Protein 5X9J (pdb70)

GO terms:
  GO:0016853 isomerase activity (F, IDA)
  GO:0140874 paraherquonin biosynthetic process (P, IDA)

Radius of gyration: 19.39 Å; Cα contacts (8 Å, |Δi|>4): 617; chains: 2; bounding box: 51×42×49 Å

Secondary structure (DSSP, 8-state):
-HHHHHHHHHHHHHHHHHHT-HHHHHHTEEEEEEEEE--TTS----B-HHHHHHHHHHHHHHEEEEEEEE--GGG-EEETTTTEEEEEEEEEEEETTS-EEEEEEEEEEEPTTS-SEEEEEEEE-HHHHHHHHHHHHTTT--HHHHHHH--/--HHHHHHHHHHHHHHHHHHT-HHHHHHTEEEEEEEEE--TTS----B-HHHHHHHHHHHHHHEEEEEEEE--GGG-EEETTTTEEEEEEEEEEEETTS-EEEEEEEEEEEPTTSSSEEEEEEEE-HHHHHHHHHHHHHTT--HHHHHHH--

B-factor: mean 37.06, std 9.32, range [20.0, 72.23]

Solvent-accessible surface area: 13423 Å² total; per-residue (Å²): 98,42,52,106,105,0,40,58,7,0,83,107,16,6,71,26,36,40,76,26,68,19,117,29,7,36,73,7,17,22,171,85,0,63,13,62,27,1,1,20,31,9,30,63,132,49,17,67,24,97,34,3,54,67,27,50,68,48,44,108,124,13,8,139,84,56,107,21,107,30,42,65,126,62,6,12,0,3,0,66,74,36,40,19,0,0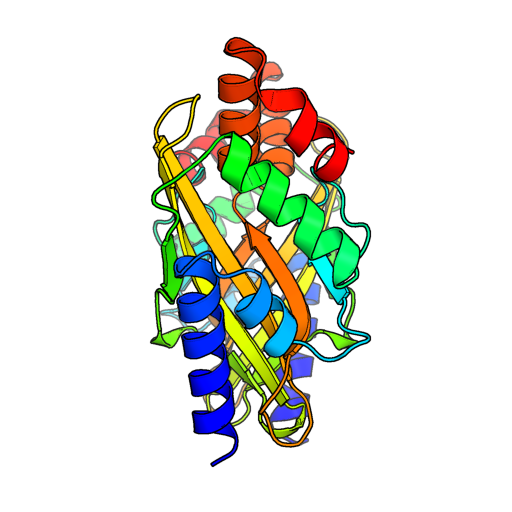,0,30,0,8,18,25,10,51,8,75,11,24,95,16,112,2,50,5,0,1,0,0,37,3,34,123,94,8,50,64,0,56,4,5,23,30,3,10,1,0,40,78,11,68,64,0,12,85,68,0,57,79,128,160,21,11,182,24,2,67,88,53,4,43,156,152,56,38,57,91,82,0,51,59,6,0,63,107,12,4,70,24,40,40,80,25,67,22,121,31,6,30,74,8,18,23,174,86,0,62,16,64,41,2,1,17,23,9,27,64,127,45,21,64,24,88,30,4,85,78,43,46,71,49,42,98,135,12,7,139,91,42,106,19,108,17,42,64,99,61,10,15,0,3,0,63,73,35,40,19,0,0,1,30,0,9,22,26,8,54,7,67,8,22,102,17,110,3,49,5,0,2,0,0,36,5,33,120,95,9,52,63,0,56,5,5,26,34,3,10,1,0,28,75,19,64,68,2,7,82,86,0,53,86,120,161,19,9,179,24,2,63,93,50,4,54,142

Structure (mmCIF, N/CA/C/O backbone):
data_5X9J
#
_entry.id   5X9J
#
_cell.length_a   157.064
_cell.length_b   157.064
_cell.length_c   49.716
_cell.angle_alpha   90.00
_cell.angle_beta   90.00
_cell.angle_gamma   120.00
#
_symmetry.space_group_name_H-M   'P 65'
#
loop_
_entity.id
_entity.type
_entity.pdbx_description
1 polymer PrhC
2 water water
#
loop_
_atom_site.group_PDB
_atom_site.id
_atom_site.type_symbol
_atom_site.label_atom_id
_atom_site.label_alt_id
_atom_site.label_comp_id
_atom_site.label_asym_id
_atom_site.label_entity_id
_atom_site.label_seq_id
_atom_site.pdbx_PDB_ins_code
_atom_site.Cartn_x
_atom_site.Cartn_y
_atom_site.Cartn_z
_atom_site.occupancy
_atom_site.B_iso_or_equiv
_atom_site.auth_seq_id
_atom_site.auth_comp_id
_atom_site.auth_asym_id
_atom_site.auth_atom_id
_atom_site.pdbx_PDB_model_num
ATOM 1 N N . SER A 1 25 ? 31.684 50.165 10.077 1.00 30.00 5 SER A N 1
ATOM 2 C CA . SER A 1 25 ? 32.899 49.352 10.043 1.00 30.00 5 SER A CA 1
ATOM 3 C C . SER A 1 25 ? 33.637 49.412 11.387 1.00 30.00 5 SER A C 1
ATOM 4 O O . SER A 1 25 ? 33.573 50.426 12.111 1.00 30.00 5 SER A O 1
ATOM 7 N N . THR A 1 26 ? 34.308 48.318 11.725 1.00 39.30 6 THR A N 1
ATOM 8 C CA . THR A 1 26 ? 35.104 48.260 12.938 1.00 43.34 6 THR A CA 1
ATOM 9 C C . THR A 1 26 ? 36.062 49.449 13.008 1.00 38.47 6 THR A C 1
ATOM 10 O O . THR A 1 26 ? 36.246 50.045 14.075 1.00 35.65 6 THR A O 1
ATOM 14 N N . ARG A 1 27 ? 36.646 49.828 11.869 1.00 35.08 7 ARG A N 1
ATOM 15 C CA . ARG A 1 27 ? 37.608 50.920 11.846 1.00 36.63 7 ARG A CA 1
ATOM 16 C C . ARG A 1 27 ? 36.995 52.216 12.361 1.00 40.34 7 ARG A C 1
ATOM 17 O O . ARG A 1 27 ? 37.563 52.870 13.243 1.00 31.79 7 ARG A O 1
ATOM 25 N N . GLU A 1 28 ? 35.833 52.613 11.820 1.00 36.40 8 GLU A N 1
ATOM 26 C CA . GLU A 1 28 ? 35.242 53.872 12.265 1.00 36.31 8 GLU A CA 1
ATOM 27 C C . GLU A 1 28 ? 34.770 53.784 13.713 1.00 30.35 8 GLU A C 1
ATOM 28 O O . GLU A 1 28 ? 34.800 54.786 14.431 1.00 33.17 8 GLU A O 1
ATOM 34 N N . LYS A 1 29 ? 34.342 52.605 14.160 1.00 26.71 9 LYS A N 1
ATOM 35 C CA . LYS A 1 29 ? 33.935 52.458 15.555 1.00 34.89 9 LYS A CA 1
ATOM 36 C C . LYS A 1 29 ? 35.115 52.610 16.509 1.00 33.46 9 LYS A C 1
ATOM 37 O O . LYS A 1 29 ? 34.948 53.124 17.622 1.00 30.47 9 LYS A O 1
ATOM 43 N N . LEU A 1 30 ? 36.305 52.156 16.100 1.00 30.97 10 LEU A N 1
ATOM 44 C CA . LEU A 1 30 ? 37.497 52.327 16.932 1.00 33.01 10 LEU A CA 1
ATOM 45 C C . LEU A 1 30 ? 37.900 53.794 17.004 1.00 28.26 10 LEU A C 1
ATOM 46 O O . LEU A 1 30 ? 38.171 54.326 18.086 1.00 29.31 10 LEU A O 1
ATOM 51 N N . ILE A 1 31 ? 37.931 54.471 15.857 1.00 27.68 11 ILE A N 1
ATOM 52 C CA . ILE A 1 31 ? 38.274 55.887 15.855 1.00 29.00 11 ILE A CA 1
ATOM 53 C C . ILE A 1 31 ? 37.228 56.679 16.630 1.00 28.12 11 ILE A C 1
ATOM 54 O O . ILE A 1 31 ? 37.558 57.625 17.355 1.00 27.54 11 ILE A O 1
ATOM 59 N N . ALA A 1 32 ? 35.951 56.293 16.503 1.00 28.51 12 ALA A N 1
ATOM 60 C CA . ALA A 1 32 ? 34.898 56.941 17.283 1.00 29.60 12 ALA A CA 1
ATOM 61 C C . ALA A 1 32 ? 35.126 56.757 18.777 1.00 28.57 12 ALA A C 1
ATOM 62 O O . ALA A 1 32 ? 34.957 57.700 19.561 1.00 28.50 12 ALA A O 1
ATOM 64 N N . LEU A 1 33 ? 35.498 55.544 19.194 1.00 27.58 13 LEU A N 1
ATOM 65 C CA . LEU A 1 33 ? 35.830 55.319 20.598 1.00 29.61 13 LEU A CA 1
ATOM 66 C C . LEU A 1 33 ? 36.970 56.228 21.050 1.00 27.03 13 LEU A C 1
ATOM 67 O O . LEU A 1 33 ? 36.939 56.774 22.159 1.00 29.76 13 LEU A O 1
ATOM 72 N N . ALA A 1 34 ? 37.978 56.421 20.199 1.00 27.02 14 ALA A N 1
ATOM 73 C CA . ALA A 1 34 ? 39.072 57.310 20.574 1.00 28.36 14 ALA A CA 1
ATOM 74 C C . ALA A 1 34 ? 38.574 58.738 20.765 1.00 27.40 14 ALA A C 1
ATOM 75 O O . ALA A 1 34 ? 38.960 59.417 21.722 1.00 25.73 14 ALA A O 1
ATOM 77 N N . HIS A 1 35 ? 37.698 59.206 19.874 1.00 27.37 15 HIS A N 1
ATOM 78 C CA . HIS A 1 35 ? 37.175 60.564 20.016 1.00 29.35 15 HIS A CA 1
ATOM 79 C C . HIS A 1 35 ? 36.325 60.704 21.270 1.00 25.09 15 HIS A C 1
ATOM 80 O O . HIS A 1 35 ? 36.442 61.696 21.997 1.00 28.02 15 HIS A O 1
ATOM 87 N N . LYS A 1 36 ? 35.479 59.711 21.544 1.00 27.95 16 LYS A N 1
ATOM 88 C CA . LYS A 1 36 ? 34.637 59.734 22.738 1.00 31.54 16 LYS A CA 1
ATOM 89 C C . LYS A 1 36 ? 35.479 59.679 24.010 1.00 30.60 16 LYS A C 1
ATOM 90 O O . LYS A 1 36 ? 35.187 60.371 24.991 1.00 31.78 16 LYS A O 1
ATOM 96 N N . PHE A 1 37 ? 36.521 58.847 24.012 1.00 30.19 17 PHE A N 1
ATOM 97 C CA . PHE A 1 37 ? 37.458 58.805 25.130 1.00 29.51 17 PHE A CA 1
ATOM 98 C C . PHE A 1 37 ? 37.977 60.198 25.462 1.00 28.60 17 PHE A C 1
ATOM 99 O O . PHE A 1 37 ? 37.909 60.645 26.614 1.00 30.55 17 PHE A O 1
ATOM 107 N N . CYS A 1 38 ? 38.467 60.921 24.453 1.00 26.31 18 CYS A N 1
ATOM 108 C CA . CYS A 1 38 ? 38.987 62.263 24.703 1.00 27.90 18 CYS A CA 1
ATOM 109 C C . CYS A 1 38 ? 37.883 63.234 25.126 1.00 32.88 18 CYS A C 1
ATOM 110 O O . CYS A 1 38 ? 38.094 64.071 26.015 1.00 29.37 18 CYS A O 1
ATOM 113 N N . SER A 1 39 ? 36.708 63.157 24.487 1.00 31.99 19 SER A N 1
ATOM 114 C CA . SER A 1 39 ? 35.605 64.047 24.861 1.00 35.31 19 SER A CA 1
ATOM 115 C C . SER A 1 39 ? 35.226 63.859 26.322 1.00 32.87 19 SER A C 1
ATOM 116 O O . SER A 1 39 ? 35.058 64.829 27.068 1.00 32.83 19 SER A O 1
ATOM 119 N N . ILE A 1 40 ? 35.089 62.607 26.743 1.00 30.96 20 ILE A N 1
ATOM 120 C CA . ILE A 1 40 ? 34.647 62.314 28.099 1.00 35.70 20 ILE A CA 1
ATOM 121 C C . ILE A 1 40 ? 35.706 62.723 29.115 1.00 37.54 20 ILE A C 1
ATOM 122 O O . ILE A 1 40 ? 35.381 63.280 30.172 1.00 35.87 20 ILE A O 1
ATOM 127 N N . ILE A 1 41 ? 36.985 62.461 28.815 1.00 33.71 21 ILE A N 1
ATOM 128 C CA . ILE A 1 41 ? 38.070 62.970 29.652 1.00 33.19 21 ILE A CA 1
ATOM 129 C C . ILE A 1 41 ? 37.969 64.483 29.791 1.00 33.89 21 ILE A C 1
ATOM 130 O O . ILE A 1 41 ? 38.045 65.027 30.897 1.00 37.98 21 ILE A O 1
ATOM 135 N N . SER A 1 42 ? 37.811 65.188 28.666 1.00 34.56 22 SER A N 1
ATOM 136 C CA . SER A 1 42 ? 37.755 66.647 28.707 1.00 38.10 22 SER A CA 1
ATOM 137 C C . SER A 1 42 ? 36.586 67.157 29.534 1.00 39.57 22 SER A C 1
ATOM 138 O O . SER A 1 42 ? 36.681 68.235 30.132 1.00 44.04 22 SER A O 1
ATOM 141 N N . SER A 1 43 ? 35.479 66.411 29.577 1.00 38.22 23 SER A N 1
ATOM 142 C CA . SER A 1 43 ? 34.297 66.885 30.294 1.00 43.66 23 SER A CA 1
ATOM 143 C C . SER A 1 43 ? 34.471 66.838 31.806 1.00 43.12 23 SER A C 1
ATOM 144 O O . SER A 1 43 ? 33.698 67.482 32.523 1.00 44.44 23 SER A O 1
ATOM 147 N N . GLY A 1 44 ? 35.458 66.092 32.306 1.00 42.43 24 GLY A N 1
ATOM 148 C CA . GLY A 1 44 ? 35.672 65.945 33.734 1.00 43.45 24 GLY A CA 1
ATOM 149 C C . GLY A 1 44 ? 34.621 65.131 34.457 1.00 44.87 24 GLY A C 1
ATOM 150 O O . GLY A 1 44 ? 34.699 64.996 35.683 1.00 46.97 24 GLY A O 1
ATOM 151 N N . ASP A 1 45 ? 33.650 64.576 33.740 1.00 42.02 25 ASP A N 1
ATOM 152 C CA . ASP A 1 45 ? 32.573 63.788 34.330 1.00 41.80 25 ASP A CA 1
ATOM 153 C C . ASP A 1 45 ? 33.102 62.400 34.683 1.00 45.03 25 ASP A C 1
ATOM 154 O O . ASP A 1 45 ? 33.206 61.523 33.823 1.00 43.17 25 ASP A O 1
ATOM 159 N N . MET A 1 46 ? 33.379 62.185 35.971 1.00 43.36 26 MET A N 1
ATOM 160 C CA . MET A 1 46 ? 33.967 60.926 36.414 1.00 46.06 26 MET A CA 1
ATOM 161 C C . MET A 1 46 ? 33.051 59.745 36.133 1.00 50.23 26 MET A C 1
ATOM 162 O O . MET A 1 46 ? 33.521 58.661 35.764 1.00 46.65 26 MET A O 1
ATOM 167 N N . GLU A 1 47 ? 31.741 59.926 36.327 1.00 44.57 27 GLU A N 1
ATOM 168 C CA . GLU A 1 47 ? 30.802 58.838 36.077 1.00 47.34 27 GLU A CA 1
ATOM 169 C C . GLU A 1 47 ? 30.846 58.402 34.620 1.00 45.45 27 GLU A C 1
ATOM 170 O O . GLU A 1 47 ? 30.834 57.201 34.323 1.00 42.20 27 GLU A O 1
ATOM 176 N N . ALA A 1 48 ? 30.892 59.367 33.698 1.00 41.08 28 ALA A N 1
ATOM 177 C CA . ALA A 1 48 ? 30.984 59.038 32.281 1.00 42.14 28 ALA A CA 1
ATOM 178 C C . ALA A 1 48 ? 32.324 58.388 31.951 1.00 42.35 28 ALA A C 1
ATOM 179 O O . ALA A 1 48 ? 32.387 57.494 31.101 1.00 41.18 28 ALA A O 1
ATOM 181 N N . VAL A 1 49 ? 33.404 58.823 32.610 1.00 39.57 29 VAL A N 1
ATOM 182 C CA . VAL A 1 49 ? 34.706 58.192 32.396 1.00 44.73 29 VAL A CA 1
ATOM 183 C C . VAL A 1 49 ? 34.635 56.711 32.745 1.00 43.37 29 VAL A C 1
ATOM 184 O O . VAL A 1 49 ? 35.035 55.846 31.957 1.00 41.54 29 VAL A O 1
ATOM 188 N N . LEU A 1 50 ? 34.106 56.398 33.930 1.00 42.22 30 LEU A N 1
ATOM 189 C CA . LEU A 1 50 ? 33.989 55.007 34.352 1.00 44.43 30 LEU A CA 1
ATOM 190 C C . LEU A 1 50 ? 32.999 54.225 33.498 1.00 43.48 30 LEU A C 1
ATOM 191 O O . LEU A 1 50 ? 33.201 53.027 33.269 1.00 45.54 30 LEU A O 1
ATOM 196 N N . ALA A 1 51 ? 31.928 54.871 33.024 1.00 42.30 31 ALA A N 1
ATOM 197 C CA . ALA A 1 51 ? 30.947 54.166 32.199 1.00 45.68 31 ALA A CA 1
ATOM 198 C C . ALA A 1 51 ? 31.559 53.666 30.898 1.00 41.89 31 ALA A C 1
ATOM 199 O O . ALA A 1 51 ? 31.055 52.706 30.303 1.00 43.16 31 ALA A O 1
ATOM 201 N N . LEU A 1 52 ? 32.630 54.312 30.429 1.00 41.90 32 LEU A N 1
ATOM 202 C CA . LEU A 1 52 ? 33.255 53.933 29.167 1.00 40.69 32 LEU A CA 1
ATOM 203 C C . LEU A 1 52 ? 34.146 52.701 29.298 1.00 38.25 32 LEU A C 1
ATOM 204 O O . LEU A 1 52 ? 34.503 52.089 28.282 1.00 38.46 32 LEU A O 1
ATOM 209 N N . ARG A 1 53 ? 34.489 52.317 30.521 1.00 37.45 33 ARG A N 1
ATOM 210 C CA . ARG A 1 53 ? 35.409 51.227 30.794 1.00 41.06 33 ARG A CA 1
ATOM 211 C C . ARG A 1 53 ? 34.676 49.963 31.223 1.00 41.93 33 ARG A C 1
ATOM 212 O O . ARG A 1 53 ? 33.647 50.019 31.901 1.00 40.28 33 ARG A O 1
ATOM 220 N N . THR A 1 54 ? 35.229 48.821 30.829 1.00 38.68 34 THR A N 1
ATOM 221 C CA . THR A 1 54 ? 34.840 47.556 31.429 1.00 42.00 34 THR A CA 1
ATOM 222 C C . THR A 1 54 ? 35.178 47.566 32.913 1.00 42.45 34 THR A C 1
ATOM 223 O O . THR A 1 54 ? 35.974 48.378 33.392 1.00 41.41 34 THR A O 1
ATOM 227 N N . GLU A 1 55 ? 34.568 46.637 33.648 1.00 42.96 35 GLU A N 1
ATOM 228 C CA . GLU A 1 55 ? 34.820 46.577 35.083 1.00 47.35 35 GLU A CA 1
ATOM 229 C C . GLU A 1 55 ? 36.269 46.229 35.379 1.00 39.60 35 GLU A C 1
ATOM 230 O O . GLU A 1 55 ? 36.822 46.682 36.386 1.00 42.65 35 GLU A O 1
ATOM 236 N N . SER A 1 56 ? 36.901 45.439 34.516 1.00 39.50 36 SER A N 1
ATOM 237 C CA . SER A 1 56 ? 38.272 44.987 34.727 1.00 43.71 36 SER A CA 1
ATOM 238 C C . SER A 1 56 ? 39.310 45.876 34.047 1.00 42.21 36 SER A C 1
ATOM 239 O O . SER A 1 56 ? 40.482 45.491 33.975 1.00 40.42 36 SER A O 1
ATOM 242 N N . CYS A 1 57 ? 38.918 47.050 33.562 1.00 39.91 37 CYS A N 1
ATOM 243 C CA . CYS A 1 57 ? 39.827 47.874 32.773 1.00 38.52 37 CYS A CA 1
ATOM 244 C C . CYS A 1 57 ? 41.014 48.355 33.606 1.00 37.25 37 CYS 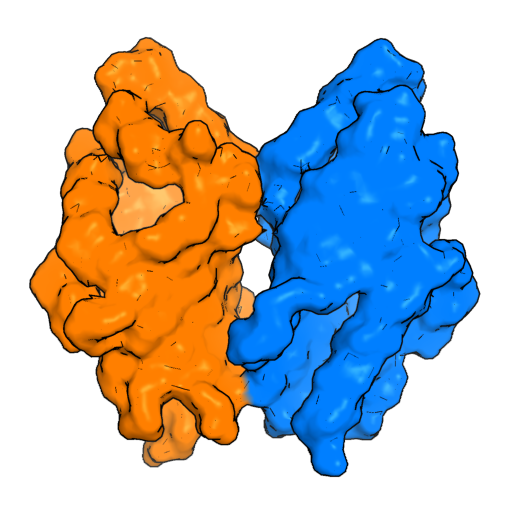A C 1
ATOM 245 O O . CYS A 1 57 ? 40.854 48.841 34.733 1.00 36.19 37 CYS A O 1
ATOM 248 N N . LEU A 1 58 ? 42.208 48.238 33.038 1.00 32.14 38 LEU A N 1
ATOM 249 C CA . LEU A 1 58 ? 43.429 48.708 33.672 1.00 32.27 38 LEU A CA 1
ATOM 250 C C . LEU A 1 58 ? 44.046 49.824 32.842 1.00 32.99 38 LEU A C 1
ATOM 251 O O . LEU A 1 58 ? 44.001 49.795 31.607 1.00 31.64 38 LEU A O 1
ATOM 256 N N . THR A 1 59 ? 44.629 50.795 33.533 1.00 28.96 39 THR A N 1
ATOM 257 C CA . THR A 1 59 ? 45.344 51.906 32.922 1.00 32.49 39 THR A CA 1
ATOM 258 C C . THR A 1 59 ? 46.830 51.743 33.202 1.00 30.33 39 THR A C 1
ATOM 259 O O . THR A 1 59 ? 47.232 51.654 34.364 1.00 31.52 39 THR A O 1
ATOM 263 N N . TYR A 1 60 ? 47.637 51.720 32.144 1.00 29.59 40 TYR A N 1
ATOM 264 C CA . TYR A 1 60 ? 49.086 51.595 32.252 1.00 30.77 40 TYR A CA 1
ATOM 265 C C . TYR A 1 60 ? 49.727 52.903 31.824 1.00 31.26 40 TYR A C 1
ATOM 266 O O . TYR A 1 60 ? 49.652 53.273 30.648 1.00 32.78 40 TYR A O 1
ATOM 275 N N . GLN A 1 61 ? 50.373 53.588 32.758 1.00 28.19 41 GLN A N 1
ATOM 276 C CA . GLN A 1 61 ? 51.252 54.686 32.388 1.00 33.28 41 GLN A CA 1
ATOM 277 C C . GLN A 1 61 ? 52.611 54.102 32.013 1.00 32.28 41 GLN A C 1
ATOM 278 O O . GLN A 1 61 ? 53.120 53.203 32.687 1.00 33.21 41 GLN A O 1
ATOM 284 N N . CYS A 1 62 ? 53.186 54.578 30.913 1.00 29.92 42 CYS A N 1
ATOM 285 C CA . CYS A 1 62 ? 54.311 53.865 30.322 1.00 32.82 42 CYS A CA 1
ATOM 286 C C . CYS A 1 62 ? 55.621 54.640 30.368 1.00 32.43 42 CYS A C 1
ATOM 287 O O . CYS A 1 62 ? 56.583 54.253 29.694 1.00 33.34 42 CYS A O 1
ATOM 290 N N . CYS A 1 63 ? 55.699 55.705 31.158 1.00 28.53 43 CYS A N 1
ATOM 291 C CA . CYS A 1 63 ? 56.961 56.409 31.336 1.00 28.30 43 CYS A CA 1
ATOM 292 C C . CYS A 1 63 ? 57.622 55.907 32.610 1.00 32.32 43 CYS A C 1
ATOM 293 O O . CYS A 1 63 ? 57.111 56.183 33.712 1.00 27.76 43 CYS A O 1
ATOM 296 N N . PRO A 1 64 ? 58.748 55.181 32.522 1.00 31.20 44 PRO A N 1
ATOM 297 C CA . PRO A 1 64 ? 59.335 54.579 33.735 1.00 30.39 44 PRO A CA 1
ATOM 298 C C . PRO A 1 64 ? 59.836 55.593 34.747 1.00 28.93 44 PRO A C 1
ATOM 299 O O . PRO A 1 64 ? 60.063 55.213 35.898 1.00 30.97 44 PRO A O 1
ATOM 303 N N . SER A 1 65 ? 60.013 56.864 34.372 1.00 26.94 45 SER A N 1
ATOM 304 C CA . SER A 1 65 ? 60.325 57.898 35.359 1.00 31.38 45 SER A CA 1
ATOM 305 C C . SER A 1 65 ? 59.198 58.120 36.360 1.00 33.70 45 SER A C 1
ATOM 306 O O . SER A 1 65 ? 59.410 58.795 37.372 1.00 31.91 45 SER A O 1
ATOM 309 N N . PHE A 1 66 ? 58.010 57.601 36.087 1.00 30.74 46 PHE A N 1
ATOM 310 C CA . PHE A 1 66 ? 56.866 57.723 36.973 1.00 33.06 46 PHE A CA 1
ATOM 311 C C . PHE A 1 66 ? 56.344 56.324 37.246 1.00 33.22 46 PHE A C 1
ATOM 312 O O . PHE A 1 66 ? 56.809 55.345 36.658 1.00 32.54 46 PHE A O 1
ATOM 320 N N . SER A 1 67 ? 55.396 56.224 38.170 1.00 33.68 47 SER A N 1
ATOM 321 C CA . SER A 1 67 ? 54.847 54.918 38.496 1.00 37.18 47 SER A CA 1
ATOM 322 C C . SER A 1 67 ? 54.239 54.289 37.252 1.00 40.18 47 SER A C 1
ATOM 323 O O . SER A 1 67 ? 53.539 54.957 36.485 1.00 35.39 47 SER A O 1
ATOM 326 N N . THR A 1 68 ? 54.538 53.007 37.040 1.00 35.06 48 THR A N 1
ATOM 327 C CA . THR A 1 68 ? 54.009 52.240 35.921 1.00 35.51 48 THR A CA 1
ATOM 328 C C . THR A 1 68 ? 53.085 51.127 36.391 1.00 36.41 48 THR A C 1
ATOM 329 O O . THR A 1 68 ? 52.666 50.289 35.586 1.00 36.41 48 THR A O 1
ATOM 333 N N . ARG A 1 69 ? 52.763 51.108 37.671 1.00 35.50 49 ARG A N 1
ATOM 334 C CA . ARG A 1 69 ? 51.824 50.137 38.200 1.00 40.08 49 ARG A CA 1
ATOM 335 C C . ARG A 1 69 ? 50.451 50.342 37.560 1.00 37.61 49 ARG A C 1
ATOM 336 O O . ARG A 1 69 ? 49.956 51.475 37.521 1.00 36.80 49 ARG A O 1
ATOM 344 N N . PRO A 1 70 ? 49.816 49.286 37.055 1.00 37.51 50 PRO A N 1
ATOM 345 C CA . PRO A 1 70 ? 48.479 49.431 36.463 1.00 35.42 50 PRO A CA 1
ATOM 346 C C . PRO A 1 70 ? 47.462 49.913 37.490 1.00 38.92 50 PRO A C 1
ATOM 347 O O . PRO A 1 70 ? 47.489 49.509 38.653 1.00 38.70 50 PRO A O 1
ATOM 351 N N . LEU A 1 71 ? 46.550 50.776 37.049 1.00 35.64 51 LEU A N 1
ATOM 352 C CA . LEU A 1 71 ? 45.485 51.292 37.899 1.00 36.53 51 LEU A CA 1
ATOM 353 C C . LEU A 1 71 ? 44.144 50.729 37.447 1.00 35.09 51 LEU A C 1
ATOM 354 O O . LEU A 1 71 ? 43.852 50.686 36.247 1.00 32.48 51 LEU A O 1
ATOM 359 N N . ASN A 1 72 ? 43.327 50.296 38.404 1.00 35.19 52 ASN A N 1
ATOM 360 C CA . ASN A 1 72 ? 41.992 49.835 38.063 1.00 36.60 52 ASN A CA 1
ATOM 361 C C . ASN A 1 72 ? 41.041 51.034 38.045 1.00 35.46 52 ASN A C 1
ATOM 362 O O . ASN A 1 72 ? 41.452 52.182 38.237 1.00 34.59 52 ASN A O 1
ATOM 367 N N . ASN A 1 73 ? 39.750 50.764 37.833 1.00 37.38 53 ASN A N 1
ATOM 368 C CA . ASN A 1 73 ? 38.772 51.835 37.670 1.00 39.12 53 ASN A CA 1
ATOM 369 C C . ASN A 1 73 ? 38.683 52.719 38.908 1.00 41.32 53 ASN A C 1
ATOM 370 O O . ASN A 1 73 ? 38.639 53.949 38.794 1.00 41.18 53 ASN A O 1
ATOM 375 N N . GLN A 1 74 ? 38.661 52.117 40.099 1.00 41.18 54 GLN A N 1
ATOM 376 C CA . GLN A 1 74 ? 38.545 52.912 41.319 1.00 43.22 54 GLN A CA 1
ATOM 377 C C . GLN A 1 74 ? 39.809 53.729 41.569 1.00 43.69 54 GLN A C 1
ATOM 378 O O . GLN A 1 74 ? 39.735 54.889 41.994 1.00 41.65 54 GLN A O 1
ATOM 384 N N . GLU A 1 75 ? 40.980 53.152 41.305 1.00 37.39 55 GLU A N 1
ATOM 385 C CA . GLU A 1 75 ? 42.204 53.927 41.464 1.00 39.24 55 GLU A CA 1
ATOM 386 C C . GLU A 1 75 ? 42.266 55.067 40.455 1.00 38.94 55 GLU A C 1
ATOM 387 O O . GLU A 1 75 ? 42.664 56.185 40.799 1.00 36.62 55 GLU A O 1
ATOM 393 N N . THR A 1 76 ? 41.875 54.801 39.207 1.00 38.75 56 THR A N 1
ATOM 394 C CA . THR A 1 76 ? 41.851 55.856 38.199 1.00 41.93 56 THR A CA 1
ATOM 395 C C . THR A 1 76 ? 40.927 56.995 38.621 1.00 42.97 56 THR A C 1
ATOM 396 O O . THR A 1 76 ? 41.258 58.174 38.438 1.00 38.15 56 THR A O 1
ATOM 400 N N . ARG A 1 77 ? 39.779 56.663 39.217 1.00 39.13 57 ARG A N 1
ATOM 401 C CA . ARG A 1 77 ? 38.875 57.696 39.713 1.00 43.73 57 ARG A CA 1
ATOM 402 C C . ARG A 1 77 ? 39.566 58.578 40.745 1.00 40.19 57 ARG A C 1
ATOM 403 O O . ARG A 1 77 ? 39.558 59.810 40.628 1.00 39.39 57 ARG A O 1
ATOM 411 N N . GLU A 1 78 ? 40.194 57.962 41.752 1.00 39.89 58 GLU A N 1
ATOM 412 C CA . GLU A 1 78 ? 4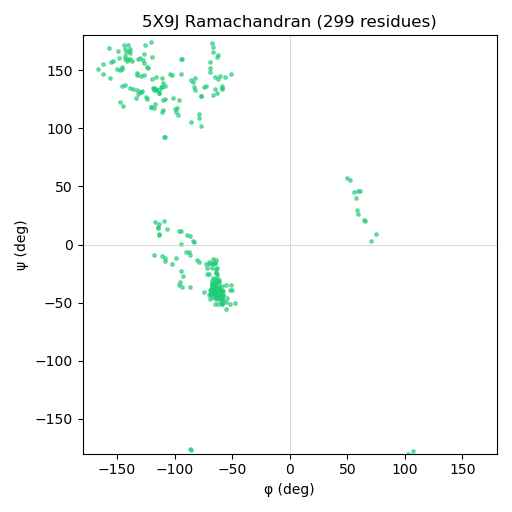0.883 58.740 42.777 1.00 40.58 58 GLU A CA 1
ATOM 413 C C . GLU A 1 78 ? 41.984 59.597 42.170 1.00 37.90 58 GLU A C 1
ATOM 414 O O . GLU A 1 78 ? 42.154 60.764 42.545 1.00 38.55 58 GLU A O 1
ATOM 420 N N . TYR A 1 79 ? 42.738 59.034 41.227 1.00 39.46 59 TYR A N 1
ATOM 421 C CA . TYR A 1 79 ? 43.782 59.793 40.548 1.00 39.04 59 TYR A CA 1
ATOM 422 C C . TYR A 1 79 ? 43.209 61.034 39.870 1.00 36.38 59 TYR A C 1
ATOM 423 O O . TYR A 1 79 ? 43.743 62.139 40.019 1.00 34.32 59 TYR A O 1
ATOM 432 N N . PHE A 1 80 ? 42.116 60.875 39.120 1.00 37.36 60 PHE A N 1
ATOM 433 C CA . PHE A 1 80 ? 41.529 62.033 38.453 1.00 37.34 60 PHE A CA 1
ATOM 434 C C . PHE A 1 80 ? 40.984 63.042 39.458 1.00 35.50 60 PHE A C 1
ATOM 435 O O . PHE A 1 80 ? 41.073 64.251 39.225 1.00 36.75 60 PHE A O 1
ATOM 443 N N . GLU A 1 81 ? 40.449 62.580 40.591 1.00 36.03 61 GLU A N 1
ATOM 444 C CA . GLU A 1 81 ? 40.017 63.525 41.619 1.00 37.93 61 GLU A CA 1
ATOM 445 C C . GLU A 1 81 ? 41.192 64.346 42.137 1.00 36.47 61 GLU A C 1
ATOM 446 O O . GLU A 1 81 ? 41.058 65.553 42.375 1.00 35.36 61 GLU A O 1
ATOM 452 N N . GLU A 1 82 ? 42.366 63.721 42.300 1.00 36.75 62 GLU A N 1
ATOM 453 C CA . GLU A 1 82 ? 43.531 64.492 42.732 1.00 34.90 62 GLU A CA 1
ATOM 454 C C . GLU A 1 82 ? 43.894 65.562 41.713 1.00 32.72 62 GLU A C 1
ATOM 455 O O . GLU A 1 82 ? 44.323 66.658 42.084 1.00 32.77 62 GLU A O 1
ATOM 461 N N . TRP A 1 83 ? 43.755 65.253 40.422 1.00 33.05 63 TRP A N 1
ATOM 462 C CA . TRP A 1 83 ? 43.991 66.263 39.397 1.00 34.77 63 TRP A CA 1
ATOM 463 C C . TRP A 1 83 ? 43.032 67.436 39.553 1.00 34.70 63 TRP A C 1
ATOM 464 O O . TRP A 1 83 ? 43.431 68.599 39.424 1.00 34.74 63 TRP A O 1
ATOM 475 N N . LYS A 1 84 ? 41.754 67.144 39.812 1.00 32.40 64 LYS A N 1
ATOM 476 C CA . LYS A 1 84 ? 40.751 68.200 39.939 1.00 34.41 64 LYS A CA 1
ATOM 477 C C . LYS A 1 84 ? 41.033 69.121 41.113 1.00 32.90 64 LYS A C 1
ATOM 478 O O . LYS A 1 84 ? 40.655 70.298 41.078 1.00 34.19 64 LYS A O 1
ATOM 484 N N . HIS A 1 85 ? 41.701 68.618 42.156 1.00 33.13 65 HIS A N 1
ATOM 485 C CA . HIS A 1 85 ? 41.994 69.451 43.318 1.00 32.44 65 HIS A CA 1
ATOM 486 C C . HIS A 1 85 ? 43.065 70.490 43.044 1.00 32.99 65 HIS A C 1
ATOM 487 O O . HIS A 1 85 ? 43.173 71.460 43.801 1.00 32.92 65 HIS A O 1
ATOM 494 N N . ILE A 1 86 ? 43.892 70.308 42.017 1.00 31.00 66 ILE A N 1
ATOM 495 C CA . ILE A 1 86 ? 44.928 71.285 41.713 1.00 29.53 66 ILE A CA 1
ATOM 496 C C . ILE A 1 86 ? 44.753 71.924 40.351 1.00 26.00 66 ILE A C 1
ATOM 497 O O . ILE A 1 86 ? 45.445 72.908 40.055 1.00 28.87 66 ILE A O 1
ATOM 502 N N . GLY A 1 87 ? 43.838 71.421 39.522 1.00 30.26 67 GLY A N 1
ATOM 503 C CA . GLY A 1 87 ? 43.700 71.918 38.172 1.00 27.41 67 GLY A CA 1
ATOM 504 C C . GLY A 1 87 ? 42.247 72.058 37.762 1.00 30.62 67 GLY A C 1
ATOM 505 O O . GLY A 1 87 ? 41.328 71.531 38.400 1.00 30.07 67 GLY A O 1
ATOM 506 N N . TRP A 1 88 ? 42.060 72.793 36.676 1.00 29.58 68 TRP A N 1
ATOM 507 C CA . TRP A 1 88 ? 40.735 73.075 36.152 1.00 34.87 68 TRP A CA 1
ATOM 508 C C . TRP A 1 88 ? 40.906 73.397 34.676 1.00 36.55 68 TRP A C 1
ATOM 509 O O . TRP A 1 88 ? 42.030 73.575 34.190 1.00 30.99 68 TRP A O 1
ATOM 520 N N . ASN A 1 89 ? 39.777 73.469 33.964 1.00 34.87 69 ASN A N 1
ATOM 521 C CA . ASN A 1 89 ? 39.796 73.756 32.531 1.00 36.05 69 ASN A CA 1
ATOM 522 C C . ASN A 1 89 ? 40.648 72.718 31.791 1.00 36.10 69 ASN A C 1
ATOM 523 O O . ASN A 1 89 ? 41.416 73.040 30.882 1.00 35.67 69 ASN A O 1
ATOM 528 N N . SER A 1 90 ? 40.531 71.463 32.213 1.00 31.19 70 SER A N 1
ATOM 529 C CA . SER A 1 90 ? 41.308 70.375 31.635 1.00 35.65 70 SER A CA 1
ATOM 530 C C . SER A 1 90 ? 40.726 69.973 30.291 1.00 36.78 70 SER A C 1
ATOM 531 O O . SER A 1 90 ? 39.525 69.700 30.183 1.00 36.38 70 SER A O 1
ATOM 534 N N . LYS A 1 91 ? 41.579 69.929 29.272 1.00 31.44 71 LYS A N 1
ATOM 535 C CA . LYS A 1 91 ? 41.193 69.512 27.932 1.00 30.68 71 LYS A CA 1
ATOM 536 C C . LYS A 1 91 ? 42.122 68.396 27.470 1.00 30.78 71 LYS A C 1
ATOM 537 O O . LYS A 1 91 ? 43.309 68.381 27.799 1.00 27.22 71 LYS A O 1
ATOM 543 N N . PHE A 1 92 ? 41.575 67.474 26.692 1.00 27.61 72 PHE A N 1
ATOM 544 C CA . PHE A 1 92 ? 42.314 66.322 26.184 1.00 30.28 72 PHE A CA 1
ATOM 545 C C . PHE A 1 92 ? 41.774 66.050 24.791 1.00 29.75 72 PHE A C 1
ATOM 546 O O . PHE A 1 92 ? 40.580 65.794 24.646 1.00 31.49 72 PHE A O 1
ATOM 554 N N . TRP A 1 93 ? 42.620 66.125 23.764 1.00 26.80 73 TRP A N 1
ATOM 555 C CA . TRP A 1 93 ? 42.086 66.091 22.408 1.00 30.81 73 TRP A CA 1
ATOM 556 C C . TRP A 1 93 ? 43.046 65.374 21.467 1.00 29.24 73 TRP A C 1
ATOM 557 O O . TRP A 1 93 ? 44.265 65.393 21.657 1.00 27.52 73 TRP A O 1
ATOM 568 N N . ILE A 1 94 ? 42.479 64.760 20.431 1.00 25.58 74 ILE A N 1
ATOM 569 C CA . ILE A 1 94 ? 43.278 64.062 19.435 1.00 27.81 74 ILE A CA 1
ATOM 570 C C . ILE A 1 94 ? 44.016 65.066 18.561 1.00 30.62 74 ILE A C 1
ATOM 571 O O . ILE A 1 94 ? 43.461 66.099 18.161 1.00 29.70 74 ILE A O 1
ATOM 576 N N . ILE A 1 95 ? 45.295 64.791 18.291 1.00 25.20 75 ILE A N 1
ATOM 577 C CA . ILE A 1 95 ? 46.086 65.593 17.365 1.00 27.61 75 ILE A CA 1
ATOM 578 C C . ILE A 1 95 ? 46.690 64.672 16.315 1.00 28.42 75 ILE A C 1
ATOM 579 O O . ILE A 1 95 ? 46.738 63.450 16.484 1.00 26.32 75 ILE A O 1
ATOM 584 N N . ASP A 1 96 ? 47.154 65.280 15.221 1.00 26.22 76 ASP A N 1
ATOM 585 C CA . ASP A 1 96 ? 47.886 64.578 14.165 1.00 30.12 76 ASP A CA 1
ATOM 586 C C . ASP A 1 96 ? 47.132 63.322 13.740 1.00 32.63 76 ASP A C 1
ATOM 587 O O . ASP A 1 96 ? 47.627 62.188 13.786 1.00 27.58 76 ASP A O 1
ATOM 592 N N . GLU A 1 97 ? 45.895 63.570 13.324 1.00 29.96 77 GLU A N 1
ATOM 593 C CA . GLU A 1 97 ? 44.918 62.524 13.074 1.00 30.56 77 GLU A CA 1
ATOM 594 C C . GLU A 1 97 ? 45.420 61.481 12.086 1.00 29.07 77 GLU A C 1
ATOM 595 O O . GLU A 1 97 ? 45.093 60.301 12.216 1.00 32.03 77 GLU A O 1
ATOM 601 N N . GLY A 1 98 ? 46.213 61.888 11.097 1.00 31.10 78 GLY A N 1
ATOM 602 C CA . GLY A 1 98 ? 46.689 60.946 10.100 1.00 29.70 78 GLY A CA 1
ATOM 603 C C . GLY A 1 98 ? 47.666 59.908 10.634 1.00 35.88 78 GLY A C 1
ATOM 604 O O . GLY A 1 98 ? 47.893 58.891 9.973 1.00 35.51 78 GLY A O 1
ATOM 605 N N . THR A 1 99 ? 48.233 60.128 11.820 1.00 32.66 79 THR A N 1
ATOM 606 C CA . THR A 1 99 ? 49.216 59.205 12.383 1.00 33.16 79 THR A CA 1
ATOM 607 C C . THR A 1 99 ? 48.588 58.058 13.182 1.00 33.59 79 THR A C 1
ATOM 608 O O . THR A 1 99 ? 49.290 57.092 13.499 1.00 36.80 79 THR A O 1
ATOM 612 N N . MET A 1 100 ? 47.279 58.103 13.449 1.00 31.35 80 MET A N 1
ATOM 613 C CA . MET A 1 100 ? 46.593 57.031 14.168 1.00 29.51 80 MET A CA 1
ATOM 614 C C . MET A 1 100 ? 46.874 55.665 13.569 1.00 29.01 80 MET A C 1
ATOM 615 O O . MET A 1 100 ? 46.968 55.508 12.350 1.00 31.78 80 MET A O 1
ATOM 620 N N . VAL A 1 101 ? 46.908 54.657 14.437 1.00 26.75 81 VAL A N 1
ATOM 621 C CA . VAL A 1 101 ? 47.088 53.264 14.036 1.00 26.99 81 VAL A CA 1
ATOM 622 C C . VAL A 1 101 ? 45.867 52.497 14.506 1.00 27.13 81 VAL A C 1
ATOM 623 O O . VAL A 1 101 ? 45.605 52.421 15.712 1.00 27.21 81 VAL A O 1
ATOM 627 N N . VAL A 1 102 ? 45.123 51.920 13.569 1.00 25.98 82 VAL A N 1
ATOM 628 C CA . VAL A 1 102 ? 43.851 51.281 13.882 1.00 28.16 82 VAL A CA 1
ATOM 629 C C . VAL A 1 102 ? 43.947 49.799 13.540 1.00 30.00 82 VAL A C 1
ATOM 630 O O . VAL A 1 102 ? 44.124 49.434 12.373 1.00 34.64 82 VAL A O 1
ATOM 634 N N . ASP A 1 103 ? 43.810 48.950 14.552 1.00 30.25 83 ASP A N 1
ATOM 635 C CA . ASP A 1 103 ? 43.974 47.504 14.417 1.00 31.77 83 ASP A CA 1
ATOM 636 C C . ASP A 1 103 ? 42.593 46.859 14.537 1.00 31.86 83 ASP A C 1
ATOM 637 O O . ASP A 1 103 ? 42.132 46.535 15.635 1.00 29.34 83 ASP A O 1
ATOM 642 N N . GLU A 1 104 ? 41.945 46.657 13.387 1.00 34.64 84 GLU A N 1
ATOM 643 C CA . GLU A 1 104 ? 40.571 46.158 13.370 1.00 36.09 84 GLU A CA 1
ATOM 644 C C . GLU A 1 104 ? 40.477 44.746 13.937 1.00 36.18 84 GLU A C 1
ATOM 645 O O . GLU A 1 104 ? 39.572 44.447 14.725 1.00 38.10 84 GLU A O 1
ATOM 651 N N . ALA A 1 105 ? 41.414 43.869 13.570 1.00 36.38 85 ALA A N 1
ATOM 652 C CA . ALA A 1 105 ? 41.352 42.480 14.028 1.00 35.47 85 ALA A CA 1
ATOM 653 C C . ALA A 1 105 ? 41.495 42.373 15.541 1.00 39.17 85 ALA A C 1
ATOM 654 O O . ALA A 1 105 ? 40.746 41.635 16.192 1.00 39.82 85 ALA A O 1
ATOM 656 N N . ALA A 1 106 ? 42.449 43.101 16.126 1.00 34.93 86 ALA A N 1
ATOM 657 C CA . ALA A 1 106 ? 42.688 43.024 17.561 1.00 35.04 86 ALA A CA 1
ATOM 658 C C . ALA A 1 106 ? 41.830 43.992 18.367 1.00 32.32 86 ALA A C 1
ATOM 659 O O . ALA A 1 106 ? 41.855 43.929 19.602 1.00 34.57 86 ALA A O 1
ATOM 661 N N . LYS A 1 107 ? 41.072 44.872 17.704 1.00 34.14 87 LYS A N 1
ATOM 662 C CA . LYS A 1 107 ? 40.230 45.882 18.367 1.00 31.97 87 LYS A CA 1
ATOM 663 C C . LYS A 1 107 ? 41.062 46.843 19.220 1.00 29.72 87 LYS A C 1
ATOM 664 O O . LYS A 1 107 ? 40.726 47.144 20.368 1.00 29.46 87 LYS A O 1
ATOM 670 N N . LYS A 1 108 ? 42.163 47.325 18.649 1.00 28.54 88 LYS A N 1
ATOM 671 C CA . LYS A 1 108 ? 43.039 48.284 19.306 1.00 28.79 88 LYS A CA 1
ATOM 672 C C . LYS A 1 108 ? 43.208 49.519 18.434 1.00 26.09 88 LYS A C 1
ATOM 673 O O . LYS A 1 108 ? 43.160 49.442 17.206 1.00 26.57 88 LYS A O 1
ATOM 679 N N . ILE A 1 109 ? 43.476 50.651 19.073 1.00 23.77 89 ILE A N 1
ATOM 680 C CA . ILE A 1 109 ? 43.806 51.866 18.347 1.00 26.49 89 ILE A CA 1
ATOM 681 C C . ILE A 1 109 ? 44.863 52.634 19.123 1.00 23.69 89 ILE A C 1
ATOM 682 O O . ILE A 1 109 ? 44.780 52.757 20.347 1.00 26.12 89 ILE A O 1
ATOM 687 N N . ALA A 1 110 ? 45.859 53.154 18.411 1.00 22.71 90 ALA A N 1
ATOM 688 C CA . ALA A 1 110 ? 46.871 54.027 18.986 1.00 23.25 90 ALA A CA 1
ATOM 689 C C . ALA A 1 110 ? 46.737 55.391 18.332 1.00 24.31 90 ALA A C 1
ATOM 690 O O . ALA A 1 110 ? 46.617 55.475 17.108 1.00 25.59 90 ALA A O 1
ATOM 692 N N . PHE A 1 111 ? 46.747 56.452 19.136 1.00 23.88 91 PHE A N 1
ATOM 693 C CA . PHE A 1 111 ? 46.571 57.788 18.582 1.00 25.11 91 PHE A CA 1
ATOM 694 C C . PHE A 1 111 ? 47.356 58.792 19.404 1.00 24.16 91 PHE A C 1
ATOM 695 O O . PHE A 1 111 ? 47.554 58.616 20.608 1.00 24.08 91 PHE A O 1
ATOM 703 N N . ARG A 1 112 ? 47.789 59.852 18.732 1.00 25.67 92 ARG A N 1
ATOM 704 C CA . ARG A 1 112 ? 48.395 60.990 19.400 1.00 25.79 92 ARG A CA 1
ATOM 705 C C . ARG A 1 112 ? 47.327 61.926 19.937 1.00 29.79 92 ARG A C 1
ATOM 706 O O . ARG A 1 112 ? 46.274 62.135 19.314 1.00 26.36 92 ARG A O 1
ATOM 714 N N . ALA A 1 113 ? 47.612 62.491 21.102 1.00 28.58 93 ALA A N 1
ATOM 715 C CA . ALA A 1 113 ? 46.698 63.385 21.782 1.00 26.99 93 ALA A CA 1
ATOM 716 C C . ALA A 1 113 ? 47.518 64.479 22.440 1.00 31.13 93 ALA A C 1
ATOM 717 O O . ALA A 1 113 ? 48.748 64.380 22.568 1.00 28.92 93 ALA A O 1
ATOM 719 N N . ALA A 1 114 ? 46.832 65.560 22.791 1.00 27.46 94 ALA A N 1
ATOM 720 C CA . ALA A 1 114 ? 47.419 66.650 23.542 1.00 25.36 94 ALA A CA 1
ATOM 721 C C . ALA A 1 114 ? 46.478 66.977 24.685 1.00 28.75 94 ALA A C 1
ATOM 722 O O . ALA A 1 114 ? 45.299 66.611 24.668 1.00 28.98 94 ALA A O 1
ATOM 724 N N . CYS A 1 115 ? 47.011 67.637 25.702 1.00 26.27 95 CYS A N 1
ATOM 725 C CA . CYS A 1 115 ? 46.163 68.020 26.811 1.00 26.35 95 CYS A CA 1
ATOM 726 C C . CYS A 1 115 ? 46.684 69.317 27.399 1.00 30.59 95 CYS A C 1
ATOM 727 O O . CYS A 1 115 ? 47.835 69.713 27.185 1.00 27.90 95 CYS A O 1
ATOM 730 N N . SER A 1 116 ? 45.800 69.987 28.127 1.00 26.80 96 SER A N 1
ATOM 731 C CA . SER A 1 116 ? 46.133 71.244 28.759 1.00 26.34 96 SER A CA 1
ATOM 732 C C . SER A 1 116 ? 45.239 71.409 29.973 1.00 30.14 96 SER A C 1
ATOM 733 O O . SER A 1 116 ? 44.168 70.808 30.067 1.00 30.38 96 SER A O 1
ATOM 736 N N . ALA A 1 117 ? 45.700 72.232 30.904 1.00 28.96 97 ALA A N 1
ATOM 737 C CA . ALA A 1 117 ? 44.922 72.544 32.087 1.00 26.63 97 ALA A CA 1
ATOM 738 C C . ALA A 1 117 ? 45.509 73.801 32.690 1.00 32.03 97 ALA A C 1
ATOM 739 O O . ALA A 1 117 ? 46.672 74.137 32.455 1.00 29.51 97 ALA A O 1
ATOM 741 N N . ASP A 1 118 ? 44.681 74.514 33.439 1.00 30.34 98 ASP A N 1
ATOM 742 C CA . ASP A 1 118 ? 45.202 75.514 34.349 1.00 28.03 98 ASP A CA 1
ATOM 743 C C . ASP A 1 118 ? 45.355 74.861 35.709 1.00 27.80 98 ASP A C 1
ATOM 744 O O . ASP A 1 118 ? 44.615 73.938 36.044 1.00 30.35 98 ASP A O 1
ATOM 749 N N . THR A 1 119 ? 46.369 75.277 36.465 1.00 28.75 99 THR A N 1
ATOM 750 C CA . THR A 1 119 ? 46.583 74.656 37.762 1.00 29.35 99 THR A CA 1
ATOM 751 C C . THR A 1 119 ? 47.044 75.686 38.769 1.00 27.02 99 THR A C 1
ATOM 752 O O . THR A 1 119 ? 47.429 76.803 38.430 1.00 29.14 99 THR A O 1
ATOM 756 N N . ILE A 1 120 ? 47.028 75.249 40.026 1.00 28.09 100 ILE A N 1
ATOM 757 C CA . ILE A 1 120 ? 47.623 76.004 41.125 1.00 32.57 100 ILE A CA 1
ATOM 758 C C . ILE A 1 120 ? 49.052 76.406 40.795 1.00 34.41 100 ILE A C 1
ATOM 759 O O . ILE A 1 120 ? 49.519 77.478 41.196 1.00 34.67 100 ILE A O 1
ATOM 764 N N . GLY A 1 121 ? 49.773 75.552 40.070 1.00 32.00 101 GLY A N 1
ATOM 765 C CA . GLY A 1 121 ? 51.142 75.831 39.694 1.00 32.86 101 GLY A CA 1
ATOM 766 C C . GLY A 1 121 ? 51.331 76.572 38.388 1.00 36.42 101 GLY A C 1
ATOM 767 O O . GLY A 1 121 ? 52.471 76.708 37.930 1.00 35.50 101 GLY A O 1
ATOM 768 N N . GLY A 1 122 ? 50.263 77.054 37.764 1.00 31.23 102 GLY A N 1
ATOM 769 C CA . GLY A 1 122 ? 50.385 77.669 36.467 1.00 32.08 102 GLY A CA 1
ATOM 770 C C . GLY A 1 122 ? 49.916 76.734 35.369 1.00 31.57 102 GLY A C 1
ATOM 771 O O . GLY A 1 122 ? 49.477 75.609 35.620 1.00 31.36 102 GLY A O 1
ATOM 772 N N . PRO A 1 123 ? 49.981 77.189 34.127 1.00 29.13 103 PRO A N 1
ATOM 773 C CA . PRO A 1 123 ? 49.403 76.401 33.038 1.00 33.98 103 PRO A CA 1
ATOM 774 C C . PRO A 1 123 ? 50.201 75.134 32.786 1.00 32.80 103 PRO A C 1
ATOM 775 O O . PRO A 1 123 ? 51.401 75.046 33.065 1.00 32.05 103 PRO A O 1
ATOM 779 N N . TYR A 1 124 ? 49.498 74.132 32.280 1.00 29.02 104 TYR A N 1
ATOM 780 C CA . TYR A 1 124 ? 50.071 72.830 31.998 1.00 29.68 104 TYR A CA 1
ATOM 781 C C . TYR A 1 124 ? 49.697 72.437 30.581 1.00 28.89 104 TYR A C 1
ATOM 782 O O . TYR A 1 124 ? 48.529 72.536 30.198 1.00 27.78 104 TYR A O 1
ATOM 791 N N . GLU A 1 125 ? 50.686 71.996 29.813 1.00 25.75 105 GLU A N 1
ATOM 792 C CA . GLU A 1 125 ? 50.466 71.449 28.483 1.00 28.38 105 GLU A CA 1
ATOM 793 C C . GLU A 1 125 ? 51.315 70.198 28.340 1.00 28.75 105 GLU A C 1
ATOM 794 O O . GLU A 1 125 ? 52.502 70.199 28.687 1.00 26.29 105 GLU A O 1
ATOM 800 N N . ASN A 1 126 ? 50.711 69.143 27.824 1.00 23.72 106 ASN A N 1
ATOM 801 C CA . ASN A 1 126 ? 51.442 67.923 27.558 1.00 28.24 106 ASN A CA 1
ATOM 802 C C . ASN A 1 126 ? 50.955 67.355 26.237 1.00 29.20 106 ASN A C 1
ATOM 803 O O . ASN A 1 126 ? 49.928 67.779 25.691 1.00 26.71 106 ASN A O 1
ATOM 808 N N . GLU A 1 127 ? 51.725 66.399 25.714 1.00 26.80 107 GLU A N 1
ATOM 809 C CA . GLU A 1 127 ? 51.370 65.661 24.517 1.00 26.32 107 GLU A CA 1
ATOM 810 C C . GLU A 1 127 ? 51.585 64.181 24.786 1.00 28.96 107 GLU A C 1
ATOM 811 O O . GLU A 1 127 ? 52.455 63.790 25.569 1.00 28.64 107 GLU A O 1
ATOM 817 N N . ASN A 1 128 ? 50.755 63.364 24.157 1.00 25.52 108 ASN A N 1
ATOM 818 C CA . ASN A 1 128 ? 50.537 62.015 24.620 1.00 27.58 108 ASN A CA 1
ATOM 819 C C . ASN A 1 128 ? 50.424 61.082 23.431 1.00 29.48 108 ASN A C 1
ATOM 820 O O . ASN A 1 128 ? 50.103 61.489 22.308 1.00 27.06 108 ASN A O 1
ATOM 825 N N . LEU A 1 129 ? 50.678 59.815 23.704 1.00 26.91 109 LEU A N 1
ATOM 826 C CA . LEU A 1 129 ? 50.271 58.733 22.830 1.00 27.32 109 LEU A CA 1
ATOM 827 C C . LEU A 1 129 ? 49.440 57.775 23.663 1.00 27.36 109 LEU A C 1
ATOM 828 O O . LEU A 1 129 ? 49.874 57.349 24.740 1.00 25.36 109 LEU A O 1
ATOM 833 N N . VAL A 1 130 ? 48.241 57.463 23.180 1.00 25.54 110 VAL A N 1
ATOM 834 C CA . VAL A 1 130 ? 47.297 56.602 23.886 1.00 23.72 110 VAL A CA 1
ATOM 835 C C . VAL A 1 130 ? 47.051 55.364 23.038 1.00 23.07 110 VAL A C 1
ATOM 836 O O . VAL A 1 130 ? 46.816 55.472 21.831 1.00 24.46 110 VAL A O 1
ATOM 840 N N . ILE A 1 131 ? 47.074 54.196 23.670 1.00 23.60 111 ILE A N 1
ATOM 841 C CA . ILE A 1 131 ? 46.597 52.963 23.064 1.00 23.71 111 ILE A CA 1
ATOM 842 C C . ILE A 1 131 ? 45.372 52.514 23.835 1.00 26.09 111 ILE A C 1
ATOM 843 O O . ILE A 1 131 ? 45.399 52.450 25.070 1.00 26.98 111 ILE A O 1
ATOM 848 N N . LEU A 1 132 ? 44.300 52.204 23.111 1.00 24.07 112 LEU A N 1
ATOM 849 C CA . LEU A 1 132 ? 43.089 51.660 23.704 1.00 26.79 112 LEU A CA 1
ATOM 850 C C . LEU A 1 132 ? 42.910 50.238 23.218 1.00 26.93 112 LEU A C 1
ATOM 851 O O . LEU A 1 132 ? 43.035 49.967 22.021 1.00 29.22 112 LEU A O 1
ATOM 856 N N . GLN A 1 133 ? 42.629 49.338 24.144 1.00 25.75 113 GLN A N 1
ATOM 857 C CA . GLN A 1 133 ? 42.110 48.023 23.817 1.00 29.48 113 GLN A CA 1
ATOM 858 C C . GLN A 1 133 ? 40.597 48.087 23.995 1.00 29.00 113 GLN A C 1
ATOM 859 O O . GLN A 1 133 ? 40.111 48.338 25.099 1.00 32.34 113 GLN A O 1
ATOM 865 N N . ALA A 1 134 ? 39.861 47.887 22.916 1.00 29.99 114 ALA A N 1
ATOM 866 C CA . ALA A 1 134 ? 38.408 47.938 22.985 1.00 33.29 114 ALA A CA 1
ATOM 867 C C . ALA A 1 134 ? 37.827 46.543 23.179 1.00 33.72 114 ALA A C 1
ATOM 868 O O . ALA A 1 134 ? 38.475 45.531 22.899 1.00 33.84 114 ALA A O 1
ATOM 870 N N . THR A 1 135 ? 36.587 46.501 23.665 1.00 35.66 115 THR A N 1
ATOM 871 C CA . THR A 1 135 ? 35.813 45.270 23.637 1.00 38.62 115 THR A CA 1
ATOM 872 C C . THR A 1 135 ? 35.496 44.892 22.188 1.00 42.90 115 THR A C 1
ATOM 873 O O . THR A 1 135 ? 35.700 45.675 21.254 1.00 38.45 115 THR A O 1
ATOM 877 N N . ASP A 1 136 ? 34.973 43.675 22.004 1.00 42.26 116 ASP A N 1
ATOM 878 C CA . ASP A 1 136 ? 34.793 43.152 20.654 1.00 43.64 116 ASP A CA 1
ATOM 879 C C . ASP A 1 136 ? 33.778 43.960 19.852 1.00 45.98 116 ASP A C 1
ATOM 880 O O . ASP A 1 136 ? 33.937 44.116 18.636 1.00 48.62 116 ASP A O 1
ATOM 885 N N . ASP A 1 137 ? 32.749 44.500 20.500 1.00 44.89 117 ASP A N 1
ATOM 886 C CA . ASP A 1 137 ? 31.813 45.377 19.801 1.00 46.88 117 ASP A CA 1
ATOM 887 C C . ASP A 1 137 ? 32.290 46.828 19.711 1.00 49.35 117 ASP A C 1
ATOM 888 O O . ASP A 1 137 ? 31.548 47.670 19.194 1.00 47.35 117 ASP A O 1
ATOM 893 N N . CYS A 1 138 ? 33.499 47.138 20.200 1.00 44.40 118 CYS A N 1
ATOM 894 C CA . CYS A 1 138 ? 34.106 48.471 20.150 1.00 42.63 118 CYS A CA 1
ATOM 895 C C . CYS A 1 138 ? 33.353 49.503 20.972 1.00 39.77 118 CYS A C 1
ATOM 896 O O . CYS A 1 138 ? 33.516 50.709 20.746 1.00 41.85 118 CYS A O 1
ATOM 899 N N . ALA A 1 139 ? 32.542 49.068 21.931 1.00 42.94 119 ALA A N 1
ATOM 900 C CA . ALA A 1 139 ? 31.735 49.992 22.717 1.00 41.20 119 ALA A CA 1
ATOM 901 C C . ALA A 1 139 ? 32.418 50.434 23.998 1.00 38.82 119 ALA A C 1
ATOM 902 O O . ALA A 1 139 ? 32.124 51.521 24.504 1.00 38.38 119 ALA A O 1
ATOM 904 N N . LEU A 1 140 ? 33.306 49.611 24.550 1.00 35.51 120 LEU A N 1
ATOM 905 C CA . LEU A 1 140 ? 33.914 49.900 25.837 1.00 35.74 120 LEU A CA 1
ATOM 906 C C . LEU A 1 140 ? 35.429 49.813 25.719 1.00 34.60 120 LEU A C 1
ATOM 907 O O . LEU A 1 140 ? 35.972 49.185 24.805 1.00 32.84 120 LEU A O 1
ATOM 912 N N . VAL A 1 141 ? 36.104 50.459 26.660 1.00 34.54 121 VAL A N 1
ATOM 913 C CA . VAL A 1 141 ? 37.553 50.409 26.774 1.00 34.15 121 VAL A CA 1
ATOM 914 C C . VAL A 1 141 ? 37.895 49.344 27.801 1.00 34.65 121 VAL A C 1
ATOM 915 O O . VAL A 1 141 ? 37.412 49.391 28.935 1.00 34.09 121 VAL A O 1
ATOM 919 N N . ASP A 1 142 ? 38.720 48.376 27.402 1.00 33.82 122 ASP A N 1
ATOM 920 C CA . ASP A 1 142 ? 39.135 47.305 28.290 1.00 34.34 122 ASP A CA 1
ATOM 921 C C . ASP A 1 142 ? 40.596 47.412 28.725 1.00 40.53 122 ASP A C 1
ATOM 922 O O . ASP A 1 142 ? 41.003 46.703 29.652 1.00 41.50 122 ASP A O 1
ATOM 927 N N . GLY A 1 143 ? 41.381 48.288 28.104 1.00 36.35 123 GLY A N 1
ATOM 928 C CA . GLY A 1 143 ? 42.725 48.578 28.572 1.00 32.00 123 GLY A CA 1
ATOM 929 C C . GLY A 1 143 ? 43.196 49.881 27.973 1.00 30.71 123 GLY A C 1
ATOM 930 O O . GLY A 1 143 ? 42.832 50.224 26.845 1.00 29.23 123 GLY A O 1
ATOM 931 N N . ILE A 1 144 ? 43.998 50.623 28.738 1.00 27.12 124 ILE A N 1
ATOM 932 C CA . ILE A 1 144 ? 44.528 51.919 28.321 1.00 28.90 124 ILE A CA 1
ATOM 933 C C . ILE A 1 144 ? 46.019 51.934 28.602 1.00 29.51 124 ILE A C 1
ATOM 934 O O . ILE A 1 144 ? 46.440 51.635 29.725 1.00 29.99 124 ILE A O 1
ATOM 939 N N . TRP A 1 145 ? 46.811 52.302 27.600 1.00 27.96 125 TRP A N 1
ATOM 940 C CA . TRP A 1 145 ? 48.231 52.572 27.767 1.00 28.50 125 TRP A CA 1
ATOM 941 C C . TRP A 1 145 ? 48.471 54.018 27.379 1.00 26.12 125 TRP A C 1
ATOM 942 O O . TRP A 1 145 ? 47.971 54.470 26.347 1.00 28.14 125 TRP A O 1
ATOM 953 N N . GLU A 1 146 ? 49.232 54.743 28.186 1.00 25.70 126 GLU A N 1
ATOM 954 C CA . GLU A 1 146 ? 49.486 56.144 27.906 1.00 28.17 126 GLU A CA 1
ATOM 955 C C . GLU A 1 146 ? 50.964 56.476 28.034 1.00 29.35 126 GLU A C 1
ATOM 956 O O . GLU A 1 146 ? 51.602 56.120 29.031 1.00 29.34 126 GLU A O 1
ATOM 962 N N . PHE A 1 147 ? 51.483 57.182 27.031 1.00 26.58 127 PHE A N 1
ATOM 963 C CA . PHE A 1 147 ? 52.778 57.840 27.070 1.00 28.89 127 PHE A CA 1
ATOM 964 C C . PHE A 1 147 ? 52.547 59.339 27.091 1.00 30.02 127 PHE A C 1
ATOM 965 O O . PHE A 1 147 ? 51.623 59.836 26.446 1.00 33.67 127 PHE A O 1
ATOM 973 N N . PHE A 1 148 ? 53.382 60.059 27.822 1.00 24.25 128 PHE A N 1
ATOM 974 C CA . PHE A 1 148 ? 53.275 61.511 27.903 1.00 28.40 128 PHE A CA 1
ATOM 975 C C . PHE A 1 148 ? 54.690 62.052 27.989 1.00 28.61 128 PHE A C 1
ATOM 976 O O . PHE A 1 148 ? 55.652 61.290 28.129 1.00 27.79 128 PHE A O 1
ATOM 984 N N . ASP A 1 149 ? 54.827 63.371 27.897 1.00 24.09 129 ASP A N 1
ATOM 985 C CA . ASP A 1 149 ? 56.126 63.994 28.084 1.00 26.67 129 ASP A CA 1
ATOM 986 C C . ASP A 1 149 ? 56.398 64.078 29.582 1.00 28.54 129 ASP A C 1
ATOM 987 O O . ASP A 1 149 ? 55.770 64.867 30.298 1.00 24.80 129 ASP A O 1
ATOM 992 N N . ALA A 1 150 ? 57.335 63.254 30.055 1.00 22.15 130 ALA A N 1
ATOM 993 C CA . ALA A 1 150 ? 57.600 63.174 31.486 1.00 25.27 130 ALA A CA 1
ATOM 994 C C . ALA A 1 150 ? 58.280 64.432 32.014 1.00 22.91 130 ALA A C 1
ATOM 995 O O . ALA A 1 150 ? 58.165 64.735 33.202 1.00 24.28 130 ALA A O 1
ATOM 997 N N . VAL A 1 151 ? 58.997 65.172 31.167 1.00 24.45 131 VAL A N 1
ATOM 998 C CA . VAL A 1 151 ? 59.584 66.433 31.617 1.00 24.55 131 VAL A CA 1
ATOM 999 C C . VAL A 1 151 ? 58.487 67.473 31.862 1.00 28.75 131 VAL A C 1
ATOM 1000 O O . VAL A 1 151 ? 58.526 68.215 32.851 1.00 25.23 131 VAL A O 1
ATOM 1004 N N . ARG A 1 152 ? 57.500 67.552 30.966 1.00 25.60 132 ARG A N 1
ATOM 1005 C CA . ARG A 1 152 ? 56.373 68.460 31.197 1.00 28.47 132 ARG A CA 1
ATOM 1006 C C . ARG A 1 152 ? 55.674 68.126 32.508 1.00 26.99 132 ARG A C 1
ATOM 1007 O O . ARG A 1 152 ? 55.354 69.018 33.301 1.00 26.44 132 ARG A O 1
ATOM 1015 N N . LYS A 1 153 ? 55.464 66.837 32.767 1.00 24.97 133 LYS A N 1
ATOM 1016 C CA . LYS A 1 153 ? 54.792 66.435 33.992 1.00 26.00 133 LYS A CA 1
ATOM 1017 C C . LYS A 1 153 ? 55.663 66.682 35.221 1.00 31.52 133 LYS A C 1
ATOM 1018 O O . LYS A 1 153 ? 55.174 67.174 36.244 1.00 30.79 133 LYS A O 1
ATOM 1024 N N . GLN A 1 154 ? 56.959 66.351 35.153 1.00 28.17 134 GLN A N 1
ATOM 1025 C CA . GLN A 1 154 ? 57.813 66.617 36.308 1.00 31.00 134 GLN A CA 1
ATOM 1026 C C . GLN A 1 154 ? 57.902 68.111 36.605 1.00 29.98 134 GLN A C 1
ATOM 1027 O O . GLN A 1 154 ? 57.920 68.513 37.773 1.00 31.46 134 GLN A O 1
ATOM 1033 N N . ASP A 1 155 ? 57.975 68.950 35.564 1.00 27.71 135 ASP A N 1
ATOM 1034 C CA . ASP A 1 155 ? 58.012 70.392 35.782 1.00 31.91 135 ASP A CA 1
ATOM 1035 C C . ASP A 1 155 ? 56.739 70.884 36.464 1.00 33.96 135 ASP A C 1
ATOM 1036 O O . ASP A 1 155 ? 56.786 71.802 37.289 1.00 32.98 135 ASP A O 1
ATOM 1041 N N . LEU A 1 156 ? 55.590 70.312 36.100 1.00 30.28 136 LEU A N 1
ATOM 1042 C CA . LEU A 1 156 ? 54.346 70.657 36.790 1.00 31.77 136 LEU A CA 1
ATOM 1043 C C . LEU A 1 156 ? 54.400 70.235 38.251 1.00 31.50 136 LEU A C 1
ATOM 1044 O O . LEU A 1 156 ? 54.011 71.002 39.138 1.00 32.83 136 LEU A O 1
ATOM 1049 N N . MET A 1 157 ? 54.887 69.018 38.520 1.00 29.45 137 MET A N 1
ATOM 1050 C CA . MET A 1 157 ? 55.011 68.562 39.899 1.00 34.38 137 MET A CA 1
ATOM 1051 C C . MET A 1 157 ? 55.921 69.478 40.699 1.00 35.20 137 MET A C 1
ATOM 1052 O O . MET A 1 157 ? 55.632 69.778 41.862 1.00 35.84 137 MET A O 1
ATOM 1057 N N . ASN A 1 158 ? 57.019 69.943 40.088 1.00 32.88 138 ASN A N 1
ATOM 1058 C CA . ASN A 1 158 ? 57.906 70.874 40.778 1.00 35.65 138 ASN A CA 1
ATOM 1059 C C . ASN A 1 158 ? 57.177 72.173 41.101 1.00 38.48 138 ASN A C 1
ATOM 1060 O O . ASN A 1 158 ? 57.305 72.704 42.209 1.00 38.90 138 ASN A O 1
ATOM 1065 N N . ARG A 1 159 ? 56.420 72.705 40.138 1.00 32.78 139 ARG A N 1
ATOM 1066 C CA . ARG A 1 159 ? 55.675 73.939 40.368 1.00 35.80 139 ARG A CA 1
ATOM 1067 C C . ARG A 1 159 ? 54.584 73.750 41.421 1.00 35.35 139 ARG A C 1
ATOM 1068 O O . ARG A 1 159 ? 54.345 74.647 42.238 1.00 41.07 139 ARG A O 1
ATOM 1076 N N . LEU A 1 160 ? 53.916 72.598 41.423 1.00 31.40 140 LEU A N 1
ATOM 1077 C CA . LEU A 1 160 ? 52.948 72.307 42.476 1.00 35.06 140 LEU A CA 1
ATOM 1078 C C . LEU A 1 160 ? 53.630 72.214 43.832 1.00 40.80 140 LEU A C 1
ATOM 1079 O O . LEU A 1 160 ? 53.138 72.772 44.821 1.00 39.85 140 LEU A O 1
ATOM 1084 N N . ALA A 1 161 ? 54.773 71.521 43.894 1.00 37.89 141 ALA A N 1
ATOM 1085 C CA . ALA A 1 161 ? 55.484 71.365 45.158 1.00 41.45 141 ALA A CA 1
ATOM 1086 C C . ALA A 1 161 ? 55.926 72.709 45.719 1.00 40.65 141 ALA A C 1
ATOM 1087 O O . ALA A 1 161 ? 55.966 72.885 46.942 1.00 41.04 141 ALA A O 1
ATOM 1089 N N . ALA A 1 162 ? 56.249 73.669 44.847 1.00 39.48 142 ALA A N 1
ATOM 1090 C CA . ALA A 1 162 ? 56.601 75.011 45.291 1.00 41.68 142 ALA A CA 1
ATOM 1091 C C . ALA A 1 162 ? 55.404 75.774 45.852 1.00 47.28 142 ALA A C 1
ATOM 1092 O O . ALA A 1 162 ? 55.591 76.808 46.505 1.00 45.46 142 ALA A O 1
ATOM 1094 N N . LYS A 1 163 ? 54.185 75.304 45.598 1.00 45.97 143 LYS A N 1
ATOM 1095 C CA . LYS A 1 163 ? 52.984 75.846 46.214 1.00 45.96 143 LYS A CA 1
ATOM 1096 C C . LYS A 1 163 ? 52.412 74.904 47.265 1.00 44.10 143 LYS A C 1
ATOM 1097 O O . LYS A 1 163 ? 51.265 75.088 47.683 1.00 48.19 143 LYS A O 1
ATOM 1103 N N . GLN A 1 164 ? 53.179 73.890 47.683 1.00 43.43 144 GLN A N 1
ATOM 1104 C CA . GLN A 1 164 ? 52.745 72.896 48.669 1.00 47.19 144 GLN A CA 1
ATOM 1105 C C . GLN A 1 164 ? 51.483 72.164 48.223 1.00 46.55 144 GLN A C 1
ATOM 1106 O O . GLN A 1 164 ? 50.687 71.717 49.051 1.00 47.91 144 GLN A O 1
ATOM 1112 N N . ALA A 1 165 ? 51.298 72.012 46.910 1.00 45.21 145 ALA A N 1
ATOM 1113 C CA . ALA A 1 165 ? 50.092 71.402 46.359 1.00 41.54 145 ALA A CA 1
ATOM 1114 C C . ALA A 1 165 ? 50.358 70.075 45.656 1.00 44.26 145 ALA A C 1
ATOM 1115 O O . ALA A 1 165 ? 49.483 69.592 44.923 1.00 42.24 145 ALA A O 1
ATOM 1117 N N . ALA A 1 166 ? 51.526 69.461 45.870 1.00 41.06 146 ALA A N 1
ATOM 1118 C CA . ALA A 1 166 ? 51.948 68.298 45.097 1.00 40.15 146 ALA A CA 1
ATOM 1119 C C . ALA A 1 166 ? 51.704 66.962 45.784 1.00 42.81 146 ALA A C 1
ATOM 1120 O O . ALA A 1 166 ? 51.828 65.925 45.124 1.00 44.37 146 ALA A O 1
ATOM 1122 N N . LYS A 1 167 ? 51.357 66.951 47.075 1.00 42.46 147 LYS A N 1
ATOM 1123 C CA . LYS A 1 167 ? 51.308 65.690 47.817 1.00 44.82 147 LYS A CA 1
ATOM 1124 C C . LYS A 1 167 ? 50.289 64.719 47.226 1.00 44.47 147 LYS A C 1
ATOM 1125 O O . LYS A 1 1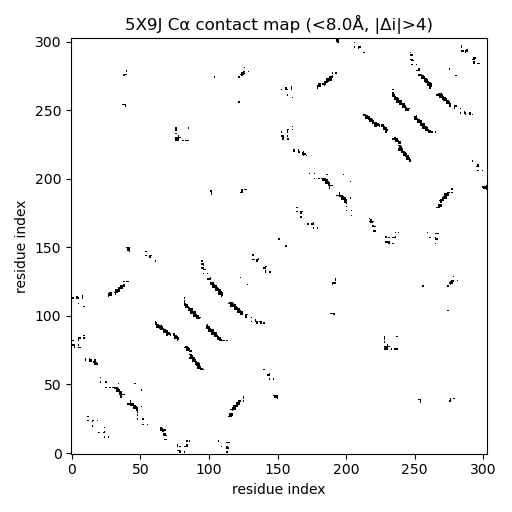67 ? 50.554 63.514 47.127 1.00 42.06 147 LYS A O 1
ATOM 1131 N N . GLY A 1 168 ? 49.118 65.219 46.828 1.00 42.18 148 GLY A N 1
ATOM 1132 C CA . GLY A 1 168 ? 48.099 64.329 46.293 1.00 39.49 148 GLY A CA 1
ATOM 1133 C C . GLY A 1 168 ? 48.546 63.626 45.022 1.00 42.26 148 GLY A C 1
ATOM 1134 O O . GLY A 1 168 ? 48.463 62.402 44.912 1.00 41.12 148 GLY A O 1
ATOM 1135 N N . LEU A 1 169 ? 49.033 64.395 44.043 1.00 42.23 149 LEU A N 1
ATOM 1136 C CA . LEU A 1 169 ? 49.466 63.782 42.789 1.00 43.55 149 LEU A CA 1
ATOM 1137 C C . LEU A 1 169 ? 50.715 62.931 42.987 1.00 43.19 149 LEU A C 1
ATOM 1138 O O . LEU A 1 169 ? 50.835 61.853 42.394 1.00 39.75 149 LEU A O 1
ATOM 1143 N N . ASP A 1 170 ? 51.652 63.398 43.817 1.00 43.18 150 ASP A N 1
ATOM 1144 C CA . ASP A 1 170 ? 52.894 62.658 44.023 1.00 46.13 150 ASP A CA 1
ATOM 1145 C C . ASP A 1 170 ? 52.617 61.254 44.545 1.00 45.59 150 ASP A C 1
ATOM 1146 O O . ASP A 1 170 ? 53.301 60.298 44.163 1.00 46.54 150 ASP A O 1
ATOM 1151 N N . SER A 1 171 ? 51.586 61.102 45.383 1.00 44.73 151 SER A N 1
ATOM 1152 C CA . SER A 1 171 ? 51.258 59.794 45.936 1.00 42.28 151 SER A CA 1
ATOM 1153 C C . SER A 1 171 ? 50.826 58.808 44.864 1.00 44.40 151 SER A C 1
ATOM 1154 O O . SER A 1 171 ? 50.930 57.595 45.080 1.00 41.79 151 SER A O 1
ATOM 1157 N N . TRP A 1 172 ? 50.331 59.292 43.724 1.00 41.65 152 TRP A N 1
ATOM 1158 C CA . TRP A 1 172 ? 50.010 58.425 42.594 1.00 42.06 152 TRP A CA 1
ATOM 1159 C C . TRP A 1 172 ? 51.131 58.324 41.563 1.00 42.24 152 TRP A C 1
ATOM 1160 O O . TRP A 1 172 ? 51.286 57.269 40.942 1.00 44.15 152 TRP A O 1
ATOM 1171 N N . CYS A 1 173 ? 51.915 59.388 41.377 1.00 39.63 153 CYS A N 1
ATOM 1172 C CA . CYS A 1 173 ? 52.854 59.525 40.267 1.00 44.50 153 CYS A CA 1
ATOM 1173 C C . CYS A 1 173 ? 54.265 59.051 40.600 1.00 44.20 153 CYS A C 1
ATOM 1174 O O . CYS A 1 173 ? 54.956 58.519 39.725 1.00 42.02 153 CYS A O 1
ATOM 1177 N N . ALA A 1 174 ? 54.720 59.271 41.830 1.00 42.51 154 ALA A N 1
ATOM 1178 C CA . ALA A 1 174 ? 56.131 59.108 42.154 1.00 50.15 154 ALA A CA 1
ATOM 1179 C C . ALA A 1 174 ? 56.552 57.639 42.115 1.00 49.87 154 ALA A C 1
ATOM 1180 O O . ALA A 1 174 ? 55.753 56.735 42.391 1.00 48.99 154 ALA A O 1
ATOM 1182 N N . ASN A 1 175 ? 57.824 57.429 41.743 1.00 50.06 155 ASN A N 1
ATOM 1183 C CA . ASN A 1 175 ? 58.540 56.133 41.688 1.00 52.21 155 ASN A CA 1
ATOM 1184 C C . ASN A 1 175 ? 58.253 55.337 40.412 1.00 55.38 155 ASN A C 1
ATOM 1185 O O . ASN A 1 175 ? 59.042 55.373 39.458 1.00 50.42 155 ASN A O 1
ATOM 1190 N N . ASN B 1 24 ? 52.525 34.694 4.040 1.00 53.30 4 ASN B N 1
ATOM 1191 C CA . ASN B 1 24 ? 52.781 35.911 4.821 1.00 54.53 4 ASN B CA 1
ATOM 1192 C C . ASN B 1 24 ? 51.687 36.973 4.668 1.00 45.77 4 ASN B C 1
ATOM 1193 O O . ASN B 1 24 ? 51.635 37.693 3.666 1.00 48.46 4 ASN B O 1
ATOM 1198 N N . SER B 1 25 ? 50.824 37.084 5.673 1.00 46.12 5 SER B N 1
ATOM 1199 C CA . SER B 1 25 ? 49.820 38.136 5.680 1.00 46.29 5 SER B CA 1
ATOM 1200 C C . SER B 1 25 ? 50.484 39.507 5.815 1.00 43.74 5 SER B C 1
ATOM 1201 O O . SER B 1 25 ? 51.672 39.633 6.152 1.00 41.37 5 SER B O 1
ATOM 1204 N N . THR B 1 26 ? 49.695 40.547 5.532 1.00 43.87 6 THR B N 1
ATOM 1205 C CA . THR B 1 26 ? 50.155 41.909 5.778 1.00 41.60 6 THR B CA 1
ATOM 1206 C C . THR B 1 26 ? 50.498 42.109 7.250 1.00 35.84 6 THR B C 1
ATOM 1207 O O . THR B 1 26 ? 51.512 42.737 7.572 1.00 36.69 6 THR B O 1
ATOM 1211 N N . ARG B 1 27 ? 49.697 41.539 8.157 1.00 34.71 7 ARG B N 1
ATOM 1212 C CA . ARG B 1 27 ? 49.988 41.695 9.580 1.00 36.03 7 ARG B CA 1
ATOM 1213 C C . ARG B 1 27 ? 51.366 41.137 9.925 1.00 38.04 7 ARG B C 1
ATOM 1214 O O . ARG B 1 27 ? 52.144 41.781 10.642 1.00 33.55 7 ARG B O 1
ATOM 1222 N N . GLU B 1 28 ? 51.701 39.956 9.394 1.00 38.63 8 GLU B N 1
ATOM 1223 C CA . GLU B 1 28 ? 52.991 39.349 9.700 1.00 37.68 8 GLU B CA 1
ATOM 1224 C C . GLU B 1 28 ? 54.138 40.166 9.123 1.00 31.99 8 GLU B C 1
ATOM 1225 O O . GLU B 1 28 ? 55.169 40.336 9.781 1.00 32.13 8 GLU B O 1
ATOM 1231 N N . LYS B 1 29 ? 53.982 40.671 7.894 1.00 33.05 9 LYS B N 1
ATOM 1232 C CA . LYS B 1 29 ? 55.019 41.510 7.303 1.00 35.36 9 LYS B CA 1
ATOM 1233 C C . LYS B 1 29 ? 55.255 42.768 8.134 1.00 33.06 9 LYS B C 1
ATOM 1234 O O . LYS B 1 29 ? 56.396 43.211 8.291 1.00 31.71 9 LYS B O 1
ATOM 1240 N N . LEU B 1 30 ? 54.187 43.364 8.662 1.00 32.22 10 LEU B N 1
ATOM 1241 C CA . LEU B 1 30 ? 54.360 44.570 9.463 1.00 32.24 10 LEU B CA 1
ATOM 1242 C C . LEU B 1 30 ? 55.068 44.250 10.772 1.00 28.71 10 LEU B C 1
ATOM 1243 O O . LEU B 1 30 ? 55.950 44.998 11.204 1.00 25.55 10 LEU B O 1
ATOM 1248 N N . ILE B 1 31 ? 54.694 43.139 11.414 1.00 28.60 11 ILE B N 1
ATOM 1249 C CA . ILE B 1 31 ? 55.370 42.730 12.641 1.00 31.06 11 ILE B CA 1
ATOM 1250 C C . ILE B 1 31 ? 56.835 42.433 12.359 1.00 29.38 11 ILE B C 1
ATOM 1251 O O . ILE B 1 31 ? 57.723 42.867 13.101 1.00 28.92 11 ILE B O 1
ATOM 1256 N N . ALA B 1 32 ? 57.115 41.724 11.260 1.00 30.64 12 ALA B N 1
ATOM 1257 C CA . ALA B 1 32 ? 58.502 41.439 10.894 1.00 30.09 12 ALA B CA 1
ATOM 1258 C C . ALA B 1 32 ? 59.275 42.723 10.631 1.00 30.43 12 ALA B C 1
ATOM 1259 O O . ALA B 1 32 ? 60.455 42.835 10.987 1.00 29.74 12 ALA B O 1
ATOM 1261 N N . LEU B 1 33 ? 58.629 43.703 9.993 1.00 28.31 13 LEU B N 1
ATOM 1262 C CA . LEU B 1 33 ? 59.302 44.972 9.734 1.00 30.14 13 LEU B CA 1
ATOM 1263 C C . LEU B 1 33 ? 59.681 45.671 11.039 1.00 26.19 13 LEU B C 1
ATOM 1264 O O . LEU B 1 33 ? 60.776 46.224 11.158 1.00 27.88 13 LEU B O 1
ATOM 1269 N N . ALA B 1 34 ? 58.799 45.625 12.040 1.00 26.72 14 ALA B N 1
ATOM 1270 C CA . ALA B 1 34 ? 59.085 46.263 13.323 1.00 26.69 14 ALA B CA 1
ATOM 1271 C C . ALA B 1 34 ? 60.271 45.599 14.019 1.00 26.10 14 ALA B C 1
ATOM 1272 O O . ALA B 1 34 ? 61.175 46.279 14.529 1.00 24.06 14 ALA B O 1
ATOM 1274 N N . HIS B 1 35 ? 60.283 44.265 14.059 1.00 28.85 15 HIS B N 1
ATOM 1275 C CA . HIS B 1 35 ? 61.429 43.566 14.649 1.00 27.90 15 HIS B CA 1
ATOM 1276 C C . HIS B 1 35 ? 62.710 43.858 13.881 1.00 27.13 15 HIS B C 1
ATOM 1277 O O . HIS B 1 35 ? 63.773 44.061 14.481 1.00 28.11 15 HIS B O 1
ATOM 1284 N N . LYS B 1 36 ? 62.622 43.903 12.550 1.00 28.46 16 LYS B N 1
ATOM 1285 C CA . LYS B 1 36 ? 63.794 44.189 11.730 1.00 26.81 16 LYS B CA 1
ATOM 1286 C C . LYS B 1 36 ? 64.320 45.591 11.998 1.00 28.45 16 LYS B C 1
ATOM 1287 O O . LYS B 1 36 ? 65.532 45.799 12.149 1.00 26.86 16 LYS B O 1
ATOM 1293 N N . PHE B 1 37 ? 63.412 46.574 12.029 1.00 27.58 17 PHE B N 1
ATOM 1294 C CA . PHE B 1 37 ? 63.763 47.932 12.436 1.00 25.83 17 PHE B CA 1
ATOM 1295 C C . PHE B 1 37 ? 64.575 47.937 13.729 1.00 26.38 17 PHE B C 1
ATOM 1296 O O . PHE B 1 37 ? 65.648 48.545 13.803 1.00 27.57 17 PHE B O 1
ATOM 1304 N N . CYS B 1 38 ? 64.093 47.229 14.753 1.00 26.12 18 CYS B N 1
ATOM 1305 C CA . CYS B 1 38 ? 64.786 47.216 16.043 1.00 28.90 18 CYS B CA 1
ATOM 1306 C C . CYS B 1 38 ? 66.138 46.503 15.962 1.00 30.26 18 CYS B C 1
ATOM 1307 O O . CYS B 1 38 ? 67.137 46.998 16.494 1.00 30.00 18 CYS B O 1
ATOM 1310 N N . SER B 1 39 ? 66.188 45.342 15.306 1.00 29.66 19 SER B N 1
ATOM 1311 C CA . SER B 1 39 ? 67.446 44.599 15.197 1.00 29.98 19 SER B CA 1
ATOM 1312 C C . SER B 1 39 ? 68.491 45.384 14.429 1.00 29.41 19 SER B C 1
ATOM 1313 O O . SER B 1 39 ? 69.676 45.380 14.793 1.00 30.19 19 SER B O 1
ATOM 1316 N N . ILE B 1 40 ? 68.078 46.039 13.344 1.00 27.07 20 ILE B N 1
ATOM 1317 C CA . ILE B 1 40 ? 69.014 46.847 12.565 1.00 30.06 20 ILE B CA 1
ATOM 1318 C C . ILE B 1 40 ? 69.610 47.942 13.433 1.00 33.90 20 ILE B C 1
ATOM 1319 O O . ILE B 1 40 ? 70.825 48.174 13.428 1.00 36.38 20 ILE B O 1
ATOM 1324 N N . ILE B 1 41 ? 68.762 48.637 14.193 1.00 32.48 21 ILE B N 1
ATOM 1325 C CA . ILE B 1 41 ? 69.265 49.667 15.098 1.00 35.13 21 ILE B CA 1
ATOM 1326 C C . ILE B 1 41 ? 70.187 49.056 16.147 1.00 31.08 21 ILE B C 1
ATOM 1327 O O . ILE B 1 41 ? 71.238 49.615 16.470 1.00 33.33 21 ILE B O 1
ATOM 1332 N N . SER B 1 42 ? 69.801 47.907 16.706 1.00 33.91 22 SER B N 1
ATOM 1333 C CA . SER B 1 42 ? 70.639 47.263 17.715 1.00 34.92 22 SER B CA 1
ATOM 1334 C C . SER B 1 42 ? 72.003 46.890 17.153 1.00 37.12 22 SER B C 1
ATOM 1335 O O . SER B 1 42 ? 73.018 46.950 17.862 1.00 34.62 22 SER B O 1
ATOM 1338 N N . SER B 1 43 ? 72.047 46.490 15.887 1.00 34.88 23 SER B N 1
ATOM 1339 C CA . SER B 1 43 ? 73.307 46.051 15.305 1.00 39.24 23 SER B CA 1
ATOM 1340 C C . SER B 1 43 ? 74.279 47.204 15.113 1.00 43.64 23 SER B C 1
ATOM 1341 O O . SER B 1 43 ? 75.473 46.962 14.928 1.00 44.48 23 SER B O 1
ATOM 1344 N N . GLY B 1 44 ? 73.799 48.447 15.145 1.00 43.87 24 GLY B N 1
ATOM 1345 C CA . GLY B 1 44 ? 74.656 49.597 14.936 1.00 41.15 24 GLY B CA 1
ATOM 1346 C C . GLY B 1 44 ? 75.086 49.843 13.505 1.00 46.76 24 GLY B C 1
ATOM 1347 O O . GLY B 1 44 ? 75.941 50.709 13.275 1.00 47.81 24 GLY B O 1
ATOM 1348 N N . ASP B 1 45 ? 74.517 49.130 12.532 1.00 43.85 25 ASP B N 1
ATOM 1349 C CA . ASP B 1 45 ? 74.948 49.221 11.137 1.00 44.27 25 ASP B CA 1
ATOM 1350 C C . ASP B 1 45 ? 74.217 50.375 10.459 1.00 45.40 25 ASP B C 1
ATOM 1351 O O . ASP B 1 45 ? 73.034 50.257 10.116 1.00 44.68 25 ASP B O 1
ATOM 1356 N N . MET B 1 46 ? 74.938 51.473 10.227 1.00 49.31 26 MET B N 1
ATOM 1357 C CA . MET B 1 46 ? 74.327 52.680 9.678 1.00 47.24 26 MET B CA 1
ATOM 1358 C C . MET B 1 46 ? 73.812 52.457 8.263 1.00 47.65 26 MET B C 1
ATOM 1359 O O . MET B 1 46 ? 72.766 52.998 7.881 1.00 42.55 26 MET B O 1
ATOM 1364 N N . GLU B 1 47 ? 74.533 51.671 7.465 1.00 47.35 27 GLU B N 1
ATOM 1365 C CA . GLU B 1 47 ? 74.097 51.455 6.092 1.00 45.91 27 GLU B CA 1
ATOM 1366 C C . GLU B 1 47 ? 72.813 50.643 6.056 1.00 40.02 27 GLU B C 1
ATOM 1367 O O . GLU B 1 47 ? 71.924 50.919 5.246 1.00 41.23 27 GLU B O 1
ATOM 1373 N N . ALA B 1 48 ? 72.691 49.644 6.933 1.00 40.32 28 ALA B N 1
ATOM 1374 C CA . ALA B 1 48 ? 71.443 48.893 7.018 1.00 38.57 28 ALA B CA 1
ATOM 1375 C C . ALA B 1 48 ? 70.293 49.774 7.509 1.00 36.60 28 ALA B C 1
ATOM 1376 O O . ALA B 1 48 ? 69.150 49.613 7.059 1.00 34.41 28 ALA B O 1
ATOM 1378 N N . VAL B 1 49 ? 70.569 50.699 8.436 1.00 36.83 29 VAL B N 1
ATOM 1379 C CA . VAL B 1 49 ? 69.540 51.640 8.892 1.00 39.77 29 VAL B CA 1
ATOM 1380 C C . VAL B 1 49 ? 68.949 52.376 7.700 1.00 38.54 29 VAL B C 1
ATOM 1381 O O . VAL B 1 49 ? 67.739 52.345 7.459 1.00 36.47 29 VAL B O 1
ATOM 1385 N N . LEU B 1 50 ? 69.812 53.022 6.918 1.00 38.47 30 LEU B N 1
ATOM 1386 C CA . LEU B 1 50 ? 69.343 53.822 5.797 1.00 40.63 30 LEU B CA 1
ATOM 1387 C C . LEU B 1 50 ? 68.725 52.965 4.703 1.00 41.46 30 LEU B C 1
ATOM 1388 O O . LEU B 1 50 ? 67.773 53.400 4.041 1.00 40.77 30 LEU B O 1
ATOM 1393 N N . ALA B 1 51 ? 69.227 51.744 4.512 1.00 35.06 31 ALA B N 1
ATOM 1394 C CA . ALA B 1 51 ? 68.667 50.873 3.491 1.00 37.13 31 ALA B CA 1
ATOM 1395 C C . ALA B 1 51 ? 67.251 50.421 3.825 1.00 35.80 31 ALA B C 1
ATOM 1396 O O . ALA B 1 51 ? 66.518 49.994 2.927 1.00 37.93 31 ALA B O 1
ATOM 1398 N N . LEU B 1 52 ? 66.850 50.483 5.093 1.00 35.66 32 LEU B N 1
ATOM 1399 C CA . LEU B 1 52 ? 65.484 50.131 5.456 1.00 33.94 32 LEU B CA 1
ATOM 1400 C C . LEU B 1 52 ? 64.489 51.265 5.199 1.00 32.96 32 LEU B C 1
ATOM 1401 O O . LEU B 1 52 ? 63.276 51.030 5.212 1.00 32.14 32 LEU B O 1
ATOM 1406 N N . ARG B 1 53 ? 64.965 52.478 4.953 1.00 33.38 33 ARG B N 1
ATOM 1407 C CA . ARG B 1 53 ? 64.104 53.641 4.812 1.00 37.08 33 ARG B CA 1
ATOM 1408 C C . ARG B 1 53 ? 63.954 54.040 3.352 1.00 36.59 33 ARG B C 1
ATOM 1409 O O . ARG B 1 53 ? 64.884 53.903 2.557 1.00 38.75 33 ARG B O 1
ATOM 1417 N N . THR B 1 54 ? 62.775 54.551 3.010 1.00 37.05 34 THR B N 1
ATOM 1418 C CA . THR B 1 54 ? 62.638 55.260 1.746 1.00 35.69 34 THR B CA 1
ATOM 1419 C C . THR B 1 54 ? 63.528 56.494 1.754 1.00 35.82 34 THR B C 1
ATOM 1420 O O . THR B 1 54 ? 63.956 56.977 2.809 1.00 33.04 34 THR B O 1
ATOM 1424 N N . GLU B 1 55 ? 63.807 57.017 0.554 1.00 36.60 35 GLU B N 1
ATOM 1425 C CA . GLU B 1 55 ? 64.638 58.214 0.451 1.00 40.35 35 GLU B CA 1
ATOM 1426 C C . GLU B 1 55 ? 64.001 59.414 1.143 1.00 37.31 35 GLU B C 1
ATOM 1427 O O . GLU B 1 55 ? 64.713 60.283 1.656 1.00 37.31 35 GLU B O 1
ATOM 1433 N N . SER B 1 56 ? 62.675 59.489 1.164 1.00 36.89 36 SER B N 1
ATOM 1434 C CA . SER B 1 56 ? 61.987 60.628 1.755 1.00 40.09 36 SER B CA 1
ATOM 1435 C C . SER B 1 56 ? 61.557 60.377 3.202 1.00 37.82 36 SER B C 1
ATOM 1436 O O . SER B 1 56 ? 60.796 61.175 3.752 1.00 33.75 36 SER B O 1
ATOM 1439 N N . CYS B 1 57 ? 62.040 59.305 3.831 1.00 35.34 37 CYS B N 1
ATOM 1440 C CA . CYS B 1 57 ? 61.611 58.973 5.185 1.00 32.85 37 CYS B CA 1
ATOM 1441 C C . CYS B 1 57 ? 61.919 60.110 6.153 1.00 29.01 37 CYS B C 1
ATOM 1442 O O . CYS B 1 57 ? 63.004 60.692 6.132 1.00 31.40 37 CYS B O 1
ATOM 1445 N N . LEU B 1 58 ? 60.964 60.413 7.020 1.00 29.39 38 LEU B N 1
ATOM 1446 C CA . LEU B 1 58 ? 61.157 61.395 8.076 1.00 31.18 38 LEU B CA 1
ATOM 1447 C C . LEU B 1 58 ? 60.968 60.736 9.435 1.00 29.68 38 LEU B C 1
ATOM 1448 O O . LEU B 1 58 ? 60.090 59.888 9.599 1.00 28.71 38 LEU B O 1
ATOM 1453 N N . THR B 1 59 ? 61.783 61.147 10.407 1.00 27.99 39 THR B N 1
ATOM 1454 C CA . THR B 1 59 ? 61.676 60.712 11.795 1.00 31.58 39 THR B CA 1
ATOM 1455 C C . THR B 1 59 ? 61.147 61.866 12.641 1.00 28.34 39 THR B C 1
ATOM 1456 O O . THR B 1 59 ? 61.734 62.952 12.646 1.00 30.12 39 THR B O 1
ATOM 1460 N N . TYR B 1 60 ? 60.058 61.627 13.358 1.00 27.83 40 TYR B N 1
ATOM 1461 C CA . TYR B 1 60 ? 59.474 62.615 14.263 1.00 30.99 40 TYR B CA 1
ATOM 1462 C C . TYR B 1 60 ? 59.675 62.170 15.705 1.00 29.84 40 TYR B C 1
ATOM 1463 O O . TYR B 1 60 ? 59.106 61.159 16.125 1.00 30.48 40 TYR B O 1
ATOM 1472 N N . GLN B 1 61 ? 60.446 62.931 16.467 1.00 27.44 41 GLN B N 1
ATOM 1473 C CA . GLN B 1 61 ? 60.459 62.758 17.912 1.00 31.13 41 GLN B CA 1
ATOM 1474 C C . GLN B 1 61 ? 59.271 63.526 18.482 1.00 29.58 41 GLN B C 1
ATOM 1475 O O . GLN B 1 61 ? 59.038 64.677 18.108 1.00 29.92 41 GLN B O 1
ATOM 1481 N N . CYS B 1 62 ? 58.513 62.891 19.373 1.00 26.21 42 CYS B N 1
ATOM 1482 C CA . CYS B 1 62 ? 57.204 63.407 19.757 1.00 27.45 42 CYS B CA 1
ATOM 1483 C C . CYS B 1 62 ? 57.122 63.867 21.213 1.00 31.48 42 CYS B C 1
ATOM 1484 O O . CYS B 1 62 ? 56.019 64.003 21.745 1.00 34.57 42 CYS B O 1
ATOM 1487 N N . CYS B 1 63 ? 58.249 64.104 21.877 1.00 27.41 43 CYS B N 1
ATOM 1488 C CA . CYS B 1 63 ? 58.203 64.714 23.197 1.00 25.62 43 CYS B CA 1
ATOM 1489 C C . CYS B 1 63 ? 58.483 66.198 23.052 1.00 30.29 43 CYS B C 1
ATOM 1490 O O . CYS B 1 63 ? 59.605 66.574 22.677 1.00 31.04 43 CYS B O 1
ATOM 1493 N N . PRO B 1 64 ? 57.517 67.074 23.336 1.00 30.08 44 PRO B N 1
ATOM 1494 C CA . PRO B 1 64 ? 57.727 68.510 23.089 1.00 30.27 44 PRO B CA 1
ATOM 1495 C C . PRO B 1 64 ? 58.780 69.142 23.977 1.00 30.84 44 PRO B C 1
ATOM 1496 O O . PRO B 1 64 ? 59.183 70.279 23.701 1.00 31.32 44 PRO B O 1
ATOM 1500 N N . SER B 1 65 ? 59.230 68.463 25.036 1.00 29.09 45 SER B N 1
ATOM 1501 C CA . SER B 1 65 ? 60.358 68.979 25.810 1.00 32.01 45 SER B CA 1
ATOM 1502 C C . SER B 1 65 ? 61.650 68.971 25.007 1.00 32.32 45 SER B C 1
ATOM 1503 O O . SER B 1 65 ? 62.623 69.617 25.406 1.00 33.87 45 SER B O 1
ATOM 1506 N N . PHE B 1 66 ? 61.692 68.220 23.918 1.00 30.36 46 PHE B N 1
ATOM 1507 C CA . PHE B 1 66 ? 62.838 68.153 23.034 1.00 33.01 46 PHE B CA 1
ATOM 1508 C C . PHE B 1 66 ? 62.403 68.604 21.651 1.00 33.81 46 PHE B C 1
ATOM 1509 O O . PHE B 1 66 ? 61.220 68.865 21.401 1.00 33.03 46 PHE B O 1
ATOM 1517 N N . SER B 1 67 ? 63.375 68.718 20.753 1.00 32.69 47 SER B N 1
ATOM 1518 C CA . SER B 1 67 ? 63.071 69.127 19.391 1.00 34.77 47 SER B CA 1
ATOM 1519 C C . SER B 1 67 ? 62.090 68.150 18.760 1.00 35.06 47 SER B C 1
ATOM 1520 O O . SER B 1 67 ? 62.231 66.926 18.886 1.00 33.40 47 SER B O 1
ATOM 1523 N N . THR B 1 68 ? 61.077 68.698 18.107 1.00 29.65 48 THR B N 1
ATOM 1524 C CA . THR B 1 68 ? 60.090 67.913 17.385 1.00 34.67 48 THR B CA 1
ATOM 1525 C C . THR B 1 68 ? 60.179 68.149 15.885 1.00 35.02 48 THR B C 1
ATOM 1526 O O . THR B 1 68 ? 59.321 67.676 15.138 1.00 36.22 48 THR B O 1
ATOM 1530 N N . ARG B 1 69 ? 61.204 68.847 15.430 1.00 33.06 49 ARG B N 1
ATOM 1531 C CA . ARG B 1 69 ? 61.411 69.012 13.997 1.00 40.12 49 ARG B CA 1
ATOM 1532 C C . ARG B 1 69 ? 61.753 67.666 13.370 1.00 36.02 49 ARG B C 1
ATOM 1533 O O . ARG B 1 69 ? 62.654 66.975 13.855 1.00 35.92 49 ARG B O 1
ATOM 1541 N N . PRO B 1 70 ? 61.068 67.263 12.303 1.00 34.21 50 PRO B N 1
ATOM 1542 C CA . PRO B 1 70 ? 61.372 65.971 11.678 1.00 36.92 50 PRO B CA 1
ATOM 1543 C C . PRO B 1 70 ? 62.767 65.954 11.074 1.00 36.87 50 PRO B C 1
ATOM 1544 O O . PRO B 1 70 ? 63.248 66.960 10.548 1.00 43.35 50 PRO B O 1
ATOM 1548 N N . LEU B 1 71 ? 63.419 64.800 11.155 1.00 34.44 51 LEU B N 1
ATOM 1549 C CA . LEU B 1 71 ? 64.755 64.621 10.604 1.00 36.18 51 LEU B CA 1
ATOM 1550 C C . LEU B 1 71 ? 64.694 63.738 9.367 1.00 33.62 51 LEU B C 1
ATOM 1551 O O . LEU B 1 71 ? 64.012 62.714 9.361 1.00 27.86 51 LEU B O 1
ATOM 1556 N N . ASN B 1 72 ? 65.422 64.128 8.322 1.00 37.47 52 ASN B N 1
ATOM 1557 C CA . ASN B 1 72 ? 65.510 63.297 7.132 1.00 35.57 52 ASN B CA 1
ATOM 1558 C C . ASN B 1 72 ? 66.623 62.263 7.307 1.00 37.36 52 ASN B C 1
ATOM 1559 O O . ASN B 1 72 ? 67.275 62.183 8.355 1.00 34.29 52 ASN B O 1
ATOM 1564 N N . ASN B 1 73 ? 66.857 61.468 6.258 1.00 36.15 53 ASN B N 1
ATOM 1565 C CA . ASN B 1 73 ? 67.807 60.364 6.369 1.00 36.85 53 ASN B CA 1
ATOM 1566 C C . ASN B 1 73 ? 69.219 60.857 6.660 1.00 39.02 53 ASN B C 1
ATOM 1567 O O . ASN B 1 73 ? 69.938 60.253 7.466 1.00 40.09 53 ASN B O 1
ATOM 1572 N N . GLN B 1 74 ? 69.635 61.949 6.023 1.00 38.60 54 GLN B N 1
ATOM 1573 C CA . GLN B 1 74 ? 70.975 62.472 6.278 1.00 43.84 54 GLN B CA 1
ATOM 1574 C C . GLN B 1 74 ? 71.097 63.005 7.702 1.00 40.76 54 GLN B C 1
ATOM 1575 O O . GLN B 1 74 ? 72.113 62.783 8.370 1.00 42.59 54 GLN B O 1
ATOM 1581 N N . GLU B 1 75 ? 70.071 63.699 8.188 1.00 38.38 55 GLU B N 1
ATOM 1582 C CA . GLU B 1 75 ? 70.116 64.202 9.557 1.00 39.72 55 GLU B CA 1
ATOM 1583 C C . GLU B 1 75 ? 70.096 63.060 10.567 1.00 39.42 55 GLU B C 1
ATOM 1584 O O . GLU B 1 75 ? 70.791 63.114 11.587 1.00 36.90 55 GLU B O 1
ATOM 1590 N N . THR B 1 76 ? 69.319 62.012 10.287 1.00 36.71 56 THR B N 1
ATOM 1591 C CA . THR B 1 76 ? 69.318 60.827 11.140 1.00 41.21 56 THR B CA 1
ATOM 1592 C C . THR B 1 76 ? 70.713 60.213 11.248 1.00 40.25 56 THR B C 1
ATOM 1593 O O . THR B 1 76 ? 71.148 59.827 12.341 1.00 38.02 56 THR B O 1
ATOM 1597 N N . ARG B 1 77 ? 71.429 60.110 10.128 1.00 39.45 57 ARG B N 1
ATOM 1598 C CA . ARG B 1 77 ? 72.779 59.562 10.177 1.00 42.05 57 ARG B CA 1
ATOM 1599 C C . ARG B 1 77 ? 73.680 60.415 11.058 1.00 41.19 57 ARG B C 1
ATOM 1600 O O . ARG B 1 77 ? 74.418 59.890 11.900 1.00 43.03 57 ARG B O 1
ATOM 1608 N N . GLU B 1 78 ? 73.630 61.739 10.879 1.00 39.41 58 GLU B N 1
ATOM 1609 C CA . GLU B 1 78 ? 74.440 62.619 11.716 1.00 42.83 58 GLU B CA 1
ATOM 1610 C C . GLU B 1 78 ? 74.067 62.474 13.184 1.00 39.60 58 GLU B C 1
ATOM 1611 O O . GLU B 1 78 ? 74.945 62.433 14.053 1.00 37.59 58 GLU B O 1
ATOM 1617 N N . TYR B 1 79 ? 72.768 62.380 13.483 1.00 39.10 59 TYR B N 1
ATOM 1618 C CA . TYR B 1 7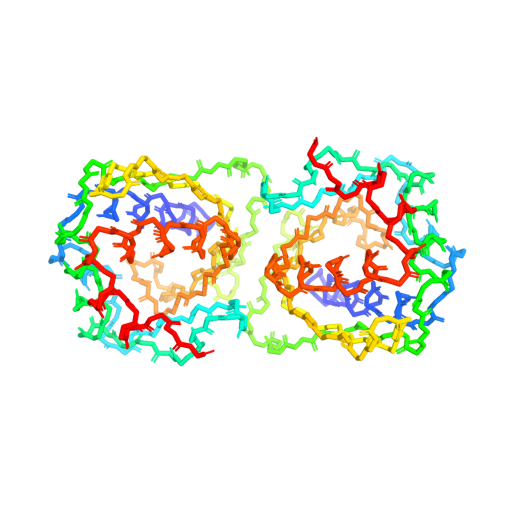9 ? 72.358 62.224 14.874 1.00 39.84 59 TYR B CA 1
ATOM 1619 C C . TYR B 1 79 ? 72.881 60.919 15.460 1.00 40.54 59 TYR B C 1
ATOM 1620 O O . TYR B 1 79 ? 73.364 60.891 16.600 1.00 36.73 59 TYR B O 1
ATOM 1629 N N . PHE B 1 80 ? 72.799 59.826 14.694 1.00 39.71 60 PHE B N 1
ATOM 1630 C CA . PHE B 1 80 ? 73.294 58.547 15.193 1.00 40.03 60 PHE B CA 1
ATOM 1631 C C . PHE B 1 80 ? 74.804 58.574 15.421 1.00 42.76 60 PHE B C 1
ATOM 1632 O O . PHE B 1 80 ? 75.304 57.928 16.351 1.00 39.02 60 PHE B O 1
ATOM 1640 N N . GLU B 1 81 ? 75.546 59.313 14.597 1.00 38.96 61 GLU B N 1
ATOM 1641 C CA . GLU B 1 81 ? 76.978 59.452 14.829 1.00 41.14 61 GLU B CA 1
ATOM 1642 C C . GLU B 1 81 ? 77.257 60.126 16.168 1.00 42.68 61 GLU B C 1
ATOM 1643 O O . GLU B 1 81 ? 78.138 59.687 16.917 1.00 41.70 61 GLU B O 1
ATOM 1649 N N . GLU B 1 82 ? 76.508 61.186 16.497 1.00 38.55 62 GLU B N 1
ATOM 1650 C CA . GLU B 1 82 ? 76.683 61.831 17.797 1.00 38.70 62 GLU B CA 1
ATOM 1651 C C . GLU B 1 82 ? 76.404 60.856 18.928 1.00 41.19 62 GLU B C 1
ATOM 1652 O O . GLU B 1 82 ? 77.120 60.841 19.941 1.00 40.16 62 GLU B O 1
ATOM 1658 N N . TRP B 1 83 ? 75.371 60.029 18.770 1.00 35.71 63 TRP B N 1
ATOM 1659 C CA . TRP B 1 83 ? 75.110 58.991 19.754 1.00 39.21 63 TRP B CA 1
ATOM 1660 C C . TRP B 1 83 ? 76.304 58.054 19.906 1.00 39.08 63 TRP B C 1
ATOM 1661 O O . TRP B 1 83 ? 76.679 57.698 21.029 1.00 36.47 63 TRP B O 1
ATOM 1672 N N . LYS B 1 84 ? 76.898 57.628 18.789 1.00 40.24 64 LYS B N 1
ATOM 1673 C CA . LYS B 1 84 ? 78.001 56.671 18.863 1.00 39.91 64 LYS B CA 1
ATOM 1674 C C . LYS B 1 84 ? 79.244 57.276 19.521 1.00 39.24 64 LYS B C 1
ATOM 1675 O O . LYS B 1 84 ? 80.026 56.543 20.137 1.00 40.84 64 LYS B O 1
ATOM 1681 N N . HIS B 1 85 ? 79.445 58.592 19.408 1.00 37.01 65 HIS B N 1
ATOM 1682 C CA . HIS B 1 85 ? 80.569 59.228 20.095 1.00 39.58 65 HIS B CA 1
ATOM 1683 C C . HIS B 1 85 ? 80.433 59.145 21.611 1.00 41.06 65 HIS B C 1
ATOM 1684 O O . HIS B 1 85 ? 81.441 59.149 22.324 1.00 38.98 65 HIS B O 1
ATOM 1691 N N . ILE B 1 86 ? 79.209 59.109 22.135 1.00 37.63 66 ILE B N 1
ATOM 1692 C CA . ILE B 1 86 ? 79.026 59.154 23.580 1.00 34.97 66 ILE B CA 1
ATOM 1693 C C . ILE B 1 86 ? 78.525 57.846 24.160 1.00 33.07 66 ILE B C 1
ATOM 1694 O O . ILE B 1 86 ? 78.499 57.711 25.392 1.00 31.44 66 ILE B O 1
ATOM 1699 N N . GLY B 1 87 ? 78.125 56.883 23.332 1.00 30.02 67 GLY B N 1
ATOM 1700 C CA . GLY B 1 87 ? 77.564 55.652 23.843 1.00 32.75 67 GLY B CA 1
ATOM 1701 C C . GLY B 1 87 ? 78.107 54.448 23.100 1.00 31.77 67 GLY B C 1
ATOM 1702 O O . GLY B 1 87 ? 78.587 54.549 21.975 1.00 33.03 67 GLY B O 1
ATOM 1703 N N . TRP B 1 88 ? 78.020 53.300 23.760 1.00 30.07 68 TRP B N 1
ATOM 1704 C CA . TRP B 1 88 ? 78.452 52.034 23.187 1.00 35.68 68 TRP B CA 1
ATOM 1705 C C . TRP B 1 88 ? 77.576 50.941 23.783 1.00 33.07 68 TRP B C 1
ATOM 1706 O O . TRP B 1 88 ? 76.850 51.160 24.758 1.00 31.60 68 TRP B O 1
ATOM 1717 N N . ASN B 1 89 ? 77.638 49.756 23.176 1.00 32.33 69 ASN B N 1
ATOM 1718 C CA . ASN B 1 89 ? 76.805 48.627 23.583 1.00 36.62 69 ASN B CA 1
ATOM 1719 C C . ASN B 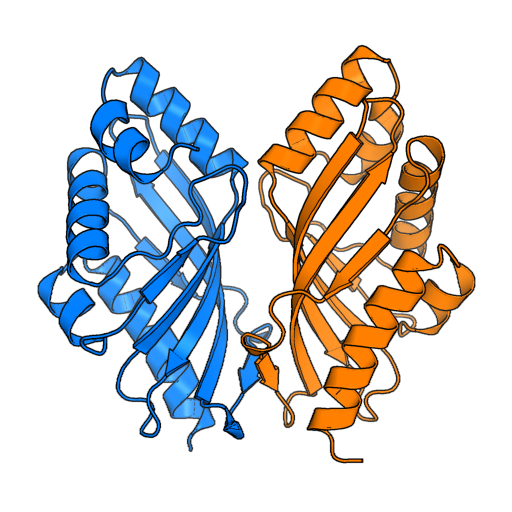1 89 ? 75.322 49.017 23.540 1.00 35.16 69 ASN B C 1
ATOM 1720 O O . ASN B 1 89 ? 74.544 48.736 24.456 1.00 37.18 69 ASN B O 1
ATOM 1725 N N . SER B 1 90 ? 74.945 49.686 22.455 1.00 33.11 70 SER B N 1
ATOM 1726 C CA . SER B 1 90 ? 73.582 50.159 22.253 1.00 37.50 70 SER B CA 1
ATOM 1727 C C . SER B 1 90 ? 72.675 49.013 21.830 1.00 39.44 70 SER B C 1
ATOM 1728 O O . SER B 1 90 ? 72.968 48.307 20.856 1.00 34.69 70 SER B O 1
ATOM 1731 N N . LYS B 1 91 ? 71.555 48.859 22.542 1.00 31.95 71 LYS B N 1
ATOM 1732 C CA . LYS B 1 91 ? 70.565 47.823 22.275 1.00 30.54 71 LYS B CA 1
ATOM 1733 C C . LYS B 1 91 ? 69.185 48.463 22.181 1.00 34.27 71 LYS B C 1
ATOM 1734 O O . LYS B 1 91 ? 68.890 49.413 22.911 1.00 27.91 71 LYS B O 1
ATOM 1740 N N . PHE B 1 92 ? 68.337 47.922 21.302 1.00 29.21 72 PHE B N 1
ATOM 1741 C CA . PHE B 1 92 ? 66.983 48.429 21.080 1.00 31.46 72 PHE B CA 1
ATOM 1742 C C . PHE B 1 92 ? 66.118 47.227 20.726 1.00 31.98 72 PHE B C 1
ATOM 1743 O O . PHE B 1 92 ? 66.440 46.496 19.784 1.00 32.70 72 PHE B O 1
ATOM 1751 N N . TRP B 1 93 ? 65.052 46.986 21.487 1.00 27.53 73 TRP B N 1
ATOM 1752 C CA . TRP B 1 93 ? 64.280 45.768 21.282 1.00 27.24 73 TRP B CA 1
ATOM 1753 C C . TRP B 1 93 ? 62.819 46.001 21.648 1.00 29.54 73 TRP B C 1
ATOM 1754 O O . TRP B 1 93 ? 62.504 46.816 22.519 1.00 25.16 73 TRP B O 1
ATOM 1765 N N . ILE B 1 94 ? 61.935 45.247 20.983 1.00 26.40 74 ILE B N 1
ATOM 1766 C CA . ILE B 1 94 ? 60.506 45.330 21.254 1.00 28.52 74 ILE B CA 1
ATOM 1767 C C . ILE B 1 94 ? 60.189 44.646 22.576 1.00 29.02 74 ILE B C 1
ATOM 1768 O O . ILE B 1 94 ? 60.707 43.559 22.879 1.00 26.90 74 ILE B O 1
ATOM 1773 N N . ILE B 1 95 ? 59.356 45.301 23.386 1.00 26.57 75 ILE B N 1
ATOM 1774 C CA . ILE B 1 95 ? 58.864 44.757 24.646 1.00 26.44 75 ILE B CA 1
ATOM 1775 C C . ILE B 1 95 ? 57.345 44.677 24.575 1.00 28.11 75 ILE B C 1
ATOM 1776 O O . ILE B 1 95 ? 56.701 45.340 23.751 1.00 25.54 75 ILE B O 1
ATOM 1781 N N . ASP B 1 96 ? 56.776 43.863 25.466 1.00 29.07 76 ASP B N 1
ATOM 1782 C CA . ASP B 1 96 ? 55.335 43.844 25.730 1.00 32.39 76 ASP B CA 1
ATOM 1783 C C . ASP B 1 96 ? 54.559 43.692 24.423 1.00 32.74 76 ASP B C 1
ATOM 1784 O O . ASP B 1 96 ? 53.709 44.511 24.067 1.00 30.51 76 ASP B O 1
ATOM 1789 N N . GLU B 1 97 ? 54.903 42.630 23.692 1.00 32.30 77 GLU B N 1
ATOM 1790 C CA . GLU B 1 97 ? 54.475 42.487 22.307 1.00 34.24 77 GLU B CA 1
ATOM 1791 C C . GLU B 1 97 ? 52.971 42.368 22.162 1.00 36.10 77 GLU B C 1
ATOM 1792 O O . GLU B 1 97 ? 52.444 42.682 21.088 1.00 34.67 77 GLU B O 1
ATOM 1798 N N . GLY B 1 98 ? 52.272 41.907 23.201 1.00 31.74 78 GLY B N 1
ATOM 1799 C CA . GLY B 1 98 ? 50.824 41.828 23.136 1.00 33.68 78 GLY B CA 1
ATOM 1800 C C . GLY B 1 98 ? 50.128 43.176 23.013 1.00 33.73 78 GLY B C 1
ATOM 1801 O O . GLY B 1 98 ? 48.943 43.220 22.668 1.00 34.71 78 GLY B O 1
ATOM 1802 N N . THR B 1 99 ? 50.821 44.279 23.299 1.00 34.09 79 THR B N 1
ATOM 1803 C CA . THR B 1 99 ? 50.165 45.580 23.203 1.00 35.36 79 THR B CA 1
ATOM 1804 C C . THR B 1 99 ? 50.387 46.249 21.858 1.00 35.40 79 THR B C 1
ATOM 1805 O O . THR B 1 99 ? 49.864 47.349 21.630 1.00 37.84 79 THR B O 1
ATOM 1809 N N . MET B 1 100 ? 51.116 45.587 20.971 1.00 29.60 80 MET B N 1
ATOM 1810 C CA . MET B 1 100 ? 51.383 46.075 19.627 1.00 33.47 80 MET B CA 1
ATOM 1811 C C . MET B 1 100 ? 50.086 46.357 18.876 1.00 30.14 80 MET B C 1
ATOM 1812 O O . MET B 1 100 ? 49.097 45.647 19.040 1.00 30.48 80 MET B O 1
ATOM 1817 N N . VAL B 1 101 ? 50.090 47.398 18.047 1.00 28.04 81 VAL B N 1
ATOM 1818 C CA . VAL B 1 101 ? 48.911 47.792 17.277 1.00 29.09 81 VAL B CA 1
ATOM 1819 C C . VAL B 1 101 ? 49.283 47.721 15.805 1.00 27.39 81 VAL B C 1
ATOM 1820 O O . VAL B 1 101 ? 50.180 48.442 15.360 1.00 27.68 81 VAL B O 1
ATOM 1824 N N . VAL B 1 102 ? 48.606 46.859 15.049 1.00 26.80 82 VAL B N 1
ATOM 1825 C CA . VAL B 1 102 ? 48.956 46.625 13.646 1.00 30.47 82 VAL B CA 1
ATOM 1826 C C . VAL B 1 102 ? 47.797 47.057 12.748 1.00 30.75 82 VAL B C 1
ATOM 1827 O O . VAL B 1 102 ? 46.692 46.508 12.843 1.00 31.46 82 VAL B O 1
ATOM 1831 N N . ASP B 1 103 ? 48.066 48.005 11.849 1.00 30.66 83 ASP B N 1
ATOM 1832 C CA . ASP B 1 103 ? 47.058 48.581 10.946 1.00 32.39 83 ASP B CA 1
ATOM 1833 C C . ASP B 1 103 ? 47.354 48.073 9.532 1.00 30.64 83 ASP B C 1
ATOM 1834 O O . ASP B 1 103 ? 48.128 48.677 8.789 1.00 29.52 83 ASP B O 1
ATOM 1839 N N . GLU B 1 104 ? 46.713 46.960 9.164 1.00 34.21 84 GLU B N 1
ATOM 1840 C CA . GLU B 1 104 ? 47.001 46.313 7.884 1.00 35.79 84 GLU B CA 1
ATOM 1841 C C . GLU B 1 104 ? 46.567 47.177 6.705 1.00 37.32 84 GLU B C 1
ATOM 1842 O O . GLU B 1 104 ? 47.297 47.288 5.714 1.00 40.75 84 GLU B O 1
ATOM 1848 N N . ALA B 1 105 ? 45.399 47.819 6.804 1.00 35.81 85 ALA B N 1
ATOM 1849 C CA . ALA B 1 105 ? 44.929 48.673 5.717 1.00 38.17 85 ALA B CA 1
ATOM 1850 C C . ALA B 1 105 ? 45.854 49.863 5.497 1.00 38.44 85 ALA B C 1
ATOM 1851 O O . ALA B 1 105 ? 46.172 50.213 4.354 1.00 39.65 85 ALA B O 1
ATOM 1853 N N . ALA B 1 106 ? 46.299 50.504 6.573 1.00 35.97 86 ALA B N 1
ATOM 1854 C CA . ALA B 1 106 ? 47.129 51.690 6.425 1.00 34.66 86 ALA B CA 1
ATOM 1855 C C . ALA B 1 106 ? 48.617 51.377 6.363 1.00 32.48 86 ALA B C 1
ATOM 1856 O O . ALA B 1 106 ? 49.409 52.289 6.108 1.00 33.57 86 ALA B O 1
ATOM 1858 N N . LYS B 1 107 ? 49.011 50.119 6.579 1.00 33.37 87 LYS B N 1
ATOM 1859 C CA . LYS B 1 107 ? 50.421 49.717 6.604 1.00 32.28 87 LYS B CA 1
ATOM 1860 C C . LYS B 1 107 ? 51.189 50.479 7.687 1.00 29.52 87 LYS B C 1
ATOM 1861 O O . LYS B 1 107 ? 52.287 50.996 7.464 1.00 28.41 87 LYS B O 1
ATOM 1867 N N . LYS B 1 108 ? 50.594 50.542 8.873 1.00 28.50 88 LYS B N 1
ATOM 1868 C CA . LYS B 1 108 ? 51.196 51.178 10.037 1.00 31.95 88 LYS B CA 1
ATOM 1869 C C . LYS B 1 108 ? 51.279 50.180 11.184 1.00 28.36 88 LYS B C 1
ATOM 1870 O O . LYS B 1 108 ? 50.445 49.279 11.307 1.00 26.15 88 LYS B O 1
ATOM 1876 N N . ILE B 1 109 ? 52.268 50.375 12.052 1.00 26.28 89 ILE B N 1
ATOM 1877 C CA . ILE B 1 109 ? 52.384 49.536 13.233 1.00 26.84 89 ILE B CA 1
ATOM 1878 C C . ILE B 1 109 ? 52.921 50.381 14.375 1.00 24.03 89 ILE B C 1
ATOM 1879 O O . ILE B 1 109 ? 53.842 51.184 14.201 1.00 25.41 89 ILE B O 1
ATOM 1884 N N . ALA B 1 110 ? 52.324 50.213 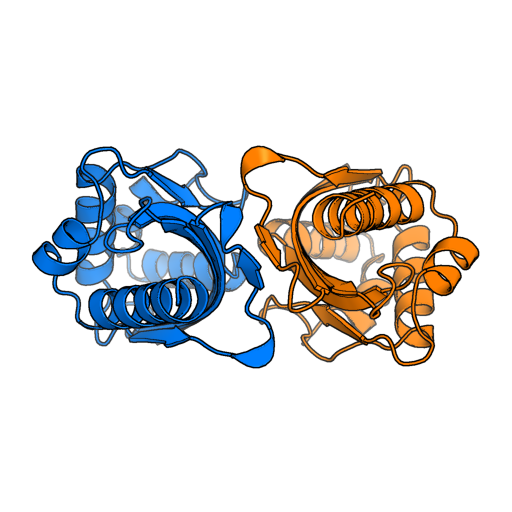15.547 1.00 23.09 90 ALA B N 1
ATOM 1885 C CA . ALA B 1 110 ? 52.787 50.880 16.752 1.00 23.68 90 ALA B CA 1
ATOM 1886 C C . ALA B 1 110 ? 53.240 49.807 17.727 1.00 26.51 90 ALA B C 1
ATOM 1887 O O . ALA B 1 110 ? 52.532 48.820 17.930 1.00 24.86 90 ALA B O 1
ATOM 1889 N N . PHE B 1 111 ? 54.419 49.990 18.319 1.00 23.44 91 PHE B N 1
ATOM 1890 C CA . PHE B 1 111 ? 54.912 48.990 19.250 1.00 24.50 91 PHE B CA 1
ATOM 1891 C C . PHE B 1 111 ? 55.704 49.658 20.359 1.00 23.40 91 PHE B C 1
ATOM 1892 O O . PHE B 1 111 ? 56.275 50.732 20.181 1.00 22.79 91 PHE B O 1
ATOM 1900 N N . ARG B 1 112 ? 55.724 49.003 21.509 1.00 26.49 92 ARG B N 1
ATOM 1901 C CA . ARG B 1 112 ? 56.546 49.425 22.627 1.00 26.03 92 ARG B CA 1
ATOM 1902 C C . ARG B 1 112 ? 57.943 48.843 22.483 1.00 26.75 92 ARG B C 1
ATOM 1903 O O . ARG B 1 112 ? 58.110 47.700 22.046 1.00 25.53 92 ARG B O 1
ATOM 1911 N N . ALA B 1 113 ? 58.948 49.640 22.838 1.00 25.34 93 ALA B N 1
ATOM 1912 C CA . ALA B 1 113 ? 60.330 49.210 22.733 1.00 26.65 93 ALA B CA 1
ATOM 1913 C C . ALA B 1 113 ? 61.096 49.711 23.947 1.00 29.52 93 ALA B C 1
ATOM 1914 O O . ALA B 1 113 ? 60.668 50.637 24.646 1.00 29.63 93 ALA B O 1
ATOM 1916 N N . ALA B 1 114 ? 62.223 49.067 24.211 1.00 26.86 94 ALA B N 1
ATOM 1917 C CA . ALA B 1 114 ? 63.152 49.509 25.235 1.00 26.65 94 ALA B CA 1
ATOM 1918 C C . ALA B 1 114 ? 64.527 49.635 24.602 1.00 30.93 94 ALA B C 1
ATOM 1919 O O . ALA B 1 114 ? 64.816 49.020 23.575 1.00 31.05 94 ALA B O 1
ATOM 1921 N N . CYS B 1 115 ? 65.368 50.462 25.209 1.00 26.88 95 CYS B N 1
ATOM 1922 C CA . CYS B 1 115 ? 66.732 50.622 24.742 1.00 29.91 95 CYS B CA 1
ATOM 1923 C C . CYS B 1 115 ? 67.644 50.796 25.943 1.00 31.78 95 CYS B C 1
ATOM 1924 O O . CYS B 1 115 ? 67.203 51.144 27.045 1.00 30.23 95 CYS B O 1
ATOM 1927 N N . SER B 1 116 ? 68.925 50.525 25.711 1.00 29.63 96 SER B N 1
ATOM 1928 C CA . SER B 1 116 ? 69.943 50.656 26.741 1.00 30.51 96 SER B CA 1
ATOM 1929 C C . SER B 1 116 ? 71.283 50.890 26.072 1.00 32.99 96 SER B C 1
ATOM 1930 O O . SER B 1 116 ? 71.485 50.554 24.899 1.00 31.94 96 SER B O 1
ATOM 1933 N N . ALA B 1 117 ? 72.195 51.483 26.836 1.00 30.33 97 ALA B N 1
ATOM 1934 C CA . ALA B 1 117 ? 73.545 51.748 26.365 1.00 29.81 97 ALA B CA 1
ATOM 1935 C C . ALA B 1 117 ? 74.412 52.105 27.558 1.00 32.69 97 ALA B C 1
ATOM 1936 O O . ALA B 1 117 ? 73.923 52.624 28.568 1.00 29.65 97 ALA B O 1
ATOM 1938 N N . ASP B 1 118 ? 75.699 51.792 27.436 1.00 32.37 98 ASP B N 1
ATOM 1939 C CA . ASP B 1 118 ? 76.710 52.434 28.258 1.00 31.02 98 ASP B CA 1
ATOM 1940 C C . ASP B 1 118 ? 77.091 53.750 27.607 1.00 29.54 98 ASP B C 1
ATOM 1941 O O . ASP B 1 118 ? 77.156 53.851 26.381 1.00 31.98 98 ASP B O 1
ATOM 1946 N N . THR B 1 119 ? 77.282 54.785 28.420 1.00 27.93 99 THR B N 1
ATOM 1947 C CA . THR B 1 119 ? 77.617 56.091 27.880 1.00 27.09 99 THR B CA 1
ATOM 1948 C C . THR B 1 119 ? 78.680 56.741 28.751 1.00 27.75 99 THR B C 1
ATOM 1949 O O . THR B 1 119 ? 78.933 56.322 29.881 1.00 28.75 99 THR B O 1
ATOM 1953 N N . ILE B 1 120 ? 79.240 57.826 28.223 1.00 27.71 100 ILE B N 1
ATOM 1954 C CA . ILE B 1 120 ? 80.158 58.677 28.974 1.00 32.34 100 ILE B CA 1
ATOM 1955 C C . ILE B 1 120 ? 79.569 59.057 30.326 1.00 38.09 100 ILE B C 1
ATOM 1956 O O . ILE B 1 120 ? 80.280 59.108 31.341 1.00 35.90 100 ILE B O 1
ATOM 1961 N N . GLY B 1 121 ? 78.267 59.324 30.365 1.00 35.43 101 GLY B N 1
ATOM 1962 C CA . GLY B 1 121 ? 77.581 59.692 31.584 1.00 30.02 101 GLY B CA 1
ATOM 1963 C C . GLY B 1 121 ? 77.086 58.540 32.425 1.00 34.47 101 GLY B C 1
ATOM 1964 O O . GLY B 1 121 ? 76.379 58.774 33.407 1.00 38.71 101 GLY B O 1
ATOM 1965 N N . GLY B 1 122 ? 77.425 57.301 32.085 1.00 32.49 102 GLY B N 1
ATOM 1966 C CA . GLY B 1 122 ? 76.962 56.169 32.846 1.00 33.92 102 GLY B CA 1
ATOM 1967 C C . GLY B 1 122 ? 75.895 55.392 32.104 1.00 31.81 102 GLY B C 1
ATOM 1968 O O . GLY B 1 122 ? 75.545 55.712 30.964 1.00 33.61 102 GLY B O 1
ATOM 1969 N N . PRO B 1 123 ? 75.368 54.347 32.737 1.00 33.77 103 PRO B N 1
ATOM 1970 C CA . PRO B 1 123 ? 74.358 53.508 32.077 1.00 33.67 103 PRO B CA 1
ATOM 1971 C C . PRO B 1 123 ? 73.115 54.307 31.701 1.00 35.89 103 PRO B C 1
ATOM 1972 O O . PRO B 1 123 ? 72.709 55.238 32.401 1.00 36.70 103 PRO B O 1
ATOM 1976 N N . TYR B 1 124 ? 72.524 53.943 30.568 1.00 33.42 104 TYR B N 1
ATOM 1977 C CA . TYR B 1 124 ? 71.338 54.609 30.052 1.00 30.95 104 TYR B CA 1
ATOM 1978 C C . TYR B 1 124 ? 70.288 53.556 29.760 1.00 32.28 104 TYR B C 1
ATOM 1979 O O . TYR B 1 124 ? 70.590 52.531 29.141 1.00 28.24 104 TYR B O 1
ATOM 1988 N N . GLU B 1 125 ? 69.064 53.801 30.214 1.00 29.00 105 GLU B N 1
ATOM 1989 C CA . GLU B 1 125 ? 67.942 52.936 29.884 1.00 29.00 105 GLU B CA 1
ATOM 1990 C C . GLU B 1 125 ? 66.740 53.813 29.588 1.00 28.99 105 GLU B C 1
ATOM 1991 O O . GLU B 1 125 ? 66.483 54.782 30.309 1.00 27.19 105 GLU B O 1
ATOM 1997 N N . ASN B 1 126 ? 66.026 53.496 28.513 1.00 27.49 106 ASN B N 1
ATOM 1998 C CA . ASN B 1 126 ? 64.815 54.226 28.190 1.00 27.02 106 ASN B CA 1
ATOM 1999 C C . ASN B 1 126 ? 63.798 53.237 27.644 1.00 28.78 106 ASN B C 1
ATOM 2000 O O . ASN B 1 126 ? 64.120 52.084 27.336 1.00 27.96 106 ASN B O 1
ATOM 2005 N N . GLU B 1 127 ? 62.548 53.691 27.582 1.00 26.98 107 GLU B N 1
ATOM 2006 C CA . GLU B 1 127 ? 61.439 52.922 27.048 1.00 25.84 107 GLU B CA 1
ATOM 2007 C C . GLU B 1 127 ? 60.667 53.824 26.100 1.00 30.09 107 GLU B C 1
ATOM 2008 O O . GLU B 1 127 ? 60.587 55.041 26.301 1.00 26.58 107 GLU B O 1
ATOM 2014 N N . ASN B 1 128 ? 60.128 53.222 25.047 1.00 25.74 108 ASN B N 1
ATOM 2015 C CA . ASN B 1 128 ? 59.722 53.978 23.875 1.00 27.12 108 ASN B CA 1
ATOM 2016 C C . ASN B 1 128 ? 58.388 53.460 23.362 1.00 27.16 108 ASN B C 1
ATOM 2017 O O . ASN B 1 128 ? 57.982 52.330 23.640 1.00 25.05 108 ASN B O 1
ATOM 2022 N N . LEU B 1 129 ? 57.719 54.301 22.585 1.00 25.38 109 LEU B N 1
ATOM 2023 C CA . LEU B 1 129 ? 56.626 53.874 21.721 1.00 25.44 109 LEU B CA 1
ATOM 2024 C C . LEU B 1 129 ? 57.001 54.317 20.315 1.00 23.70 109 LEU B C 1
ATOM 2025 O O . LEU B 1 129 ? 57.312 55.491 20.096 1.00 23.91 109 LEU B O 1
ATOM 2030 N N . VAL B 1 130 ? 57.021 53.380 19.379 1.00 20.84 110 VAL B N 1
ATOM 2031 C CA . VAL B 1 130 ? 57.431 53.664 18.010 1.00 23.01 110 VAL B CA 1
ATOM 2032 C C . VAL B 1 130 ? 56.237 53.405 17.107 1.00 24.70 110 VAL B C 1
ATOM 2033 O O . VAL B 1 130 ? 55.566 52.380 17.244 1.00 24.75 110 VAL B O 1
ATOM 2037 N N . ILE B 1 131 ? 55.967 54.327 16.190 1.00 24.15 111 ILE B N 1
ATOM 2038 C CA . ILE B 1 131 ? 55.024 54.078 15.109 1.00 23.57 111 ILE B CA 1
ATOM 2039 C C . ILE B 1 131 ? 55.806 54.065 13.806 1.00 24.88 111 ILE B C 1
ATOM 2040 O O . ILE B 1 131 ? 56.572 54.993 13.532 1.00 24.91 111 ILE B O 1
ATOM 2045 N N . LEU B 1 132 ? 55.604 53.034 12.997 1.00 22.81 112 LEU B N 1
ATOM 2046 C CA . LEU B 1 132 ? 56.197 52.977 11.670 1.00 23.86 112 LEU B CA 1
ATOM 2047 C C . LEU B 1 132 ? 55.112 53.089 10.610 1.00 24.42 112 LEU B C 1
ATOM 2048 O O . LEU B 1 132 ? 54.062 52.453 10.715 1.00 23.92 112 LEU B O 1
ATOM 2053 N N . GLN B 1 133 ? 55.374 53.909 9.602 1.00 25.40 113 GLN B N 1
ATOM 2054 C CA . GLN B 1 133 ? 54.609 53.903 8.366 1.00 26.61 113 GLN B CA 1
ATOM 2055 C C . GLN B 1 133 ? 55.427 53.110 7.360 1.00 28.07 113 GLN B C 1
ATOM 2056 O O . GLN B 1 133 ? 56.554 53.491 7.038 1.00 30.37 113 GLN B O 1
ATOM 2062 N N . ALA B 1 134 ? 54.885 51.997 6.905 1.00 29.75 114 ALA B N 1
ATOM 2063 C CA . ALA B 1 134 ? 55.590 51.167 5.943 1.00 33.54 114 ALA B CA 1
ATOM 2064 C C . ALA B 1 134 ? 55.171 51.545 4.532 1.00 33.84 114 ALA B C 1
ATOM 2065 O O . ALA B 1 134 ? 54.117 52.147 4.316 1.00 31.87 114 ALA B O 1
ATOM 2067 N N . THR B 1 135 ? 56.015 51.187 3.567 1.00 37.24 115 THR B N 1
ATOM 2068 C CA . THR B 1 135 ? 55.582 51.221 2.179 1.00 38.96 115 THR B CA 1
ATOM 2069 C C . THR B 1 135 ? 54.513 50.162 1.942 1.00 40.85 115 THR B C 1
ATOM 2070 O O . THR B 1 135 ? 54.227 49.319 2.799 1.00 38.43 115 THR B O 1
ATOM 2074 N N . ASP B 1 136 ? 53.948 50.186 0.734 1.00 41.59 116 ASP B N 1
ATOM 2075 C CA . ASP B 1 136 ? 52.785 49.351 0.459 1.00 48.87 116 ASP B CA 1
ATOM 2076 C C . ASP B 1 136 ? 53.127 47.867 0.478 1.00 45.44 116 ASP B C 1
ATOM 2077 O O . ASP B 1 136 ? 52.305 47.045 0.900 1.00 48.63 116 ASP B O 1
ATOM 2082 N N . ASP B 1 137 ? 54.318 47.498 0.017 1.00 44.08 117 ASP B N 1
ATOM 2083 C CA . ASP B 1 137 ? 54.729 46.101 0.107 1.00 47.31 117 ASP B CA 1
ATOM 2084 C C . ASP B 1 137 ? 55.304 45.739 1.473 1.00 46.35 117 ASP B C 1
ATOM 2085 O O . ASP B 1 137 ? 55.741 44.597 1.656 1.00 44.81 117 ASP B O 1
ATOM 2090 N N . CYS B 1 138 ? 55.324 46.684 2.422 1.00 43.44 118 CYS B N 1
ATOM 2091 C CA . CYS B 1 138 ? 55.819 46.478 3.784 1.00 40.83 118 CYS B CA 1
ATOM 2092 C C . CYS B 1 138 ? 57.304 46.172 3.832 1.00 37.91 118 CYS B C 1
ATOM 2093 O O . CYS B 1 138 ? 57.781 45.599 4.814 1.00 40.95 118 CYS B O 1
ATOM 2096 N N . ALA B 1 139 ? 58.059 46.537 2.800 1.00 38.45 119 ALA B N 1
ATOM 2097 C CA . ALA B 1 139 ? 59.483 46.244 2.803 1.00 40.20 119 ALA B CA 1
ATOM 2098 C C . ALA B 1 139 ? 60.325 47.391 3.330 1.00 38.61 119 ALA B C 1
ATOM 2099 O O . ALA B 1 139 ? 61.447 47.152 3.789 1.00 36.11 119 ALA B O 1
ATOM 2101 N N . LEU B 1 140 ? 59.817 48.621 3.293 1.00 35.18 120 LEU B N 1
ATOM 2102 C CA . LEU B 1 140 ? 60.594 49.775 3.711 1.00 34.49 120 LEU B CA 1
ATOM 2103 C C . LEU B 1 140 ? 59.800 50.618 4.701 1.00 32.96 120 LEU B C 1
ATOM 2104 O O . LEU B 1 140 ? 58.573 50.544 4.780 1.00 32.23 120 LEU B O 1
ATOM 2109 N N . VAL B 1 141 ? 60.521 51.445 5.444 1.00 30.97 121 VAL B N 1
ATOM 2110 C CA . VAL B 1 141 ? 59.917 52.370 6.391 1.00 34.57 121 VAL B CA 1
ATOM 2111 C C . VAL B 1 141 ? 59.891 53.748 5.746 1.00 34.34 121 VAL B C 1
ATOM 2112 O O . VAL B 1 141 ? 60.927 54.243 5.282 1.00 32.02 121 VAL B O 1
ATOM 2116 N N . ASP B 1 142 ? 58.708 54.362 5.698 1.00 32.95 122 ASP B N 1
ATOM 2117 C CA . ASP B 1 142 ? 58.538 55.680 5.091 1.00 35.05 122 ASP B CA 1
ATOM 2118 C C . ASP B 1 142 ? 58.285 56.777 6.116 1.00 36.31 122 ASP B C 1
ATOM 2119 O O . ASP B 1 142 ? 58.392 57.963 5.775 1.00 39.65 122 ASP B O 1
ATOM 2124 N N . GLY B 1 143 ? 57.962 56.417 7.356 1.00 33.18 123 GLY B N 1
ATOM 2125 C CA . GLY B 1 143 ? 57.777 57.379 8.423 1.00 29.40 123 GLY B CA 1
ATOM 2126 C C . GLY B 1 143 ? 57.999 56.741 9.783 1.00 26.63 123 GLY B C 1
ATOM 2127 O O . GLY B 1 143 ? 57.653 55.577 9.991 1.00 26.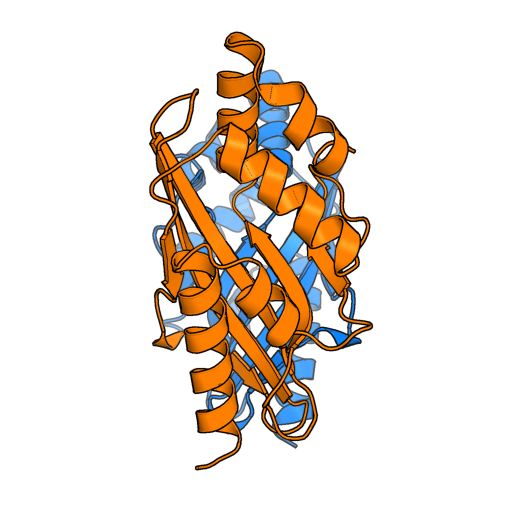73 123 GLY B O 1
ATOM 2128 N N . ILE B 1 144 ? 58.593 57.492 10.708 1.00 26.48 124 ILE B N 1
ATOM 2129 C CA . ILE B 1 144 ? 58.900 57.015 12.053 1.00 28.32 124 ILE B CA 1
ATOM 2130 C C . ILE B 1 144 ? 58.463 58.088 13.039 1.00 26.15 124 ILE B C 1
ATOM 2131 O O . ILE B 1 144 ? 58.858 59.250 12.908 1.00 26.31 124 ILE B O 1
ATOM 2136 N N . TRP B 1 145 ? 57.647 57.700 14.015 1.00 24.34 125 TRP B N 1
ATOM 2137 C CA . TRP B 1 145 ? 57.306 58.548 15.150 1.00 27.81 125 TRP B CA 1
ATOM 2138 C C . TRP B 1 145 ? 57.812 57.858 16.404 1.00 25.71 125 TRP B C 1
ATOM 2139 O O . TRP B 1 145 ? 57.587 56.656 16.580 1.00 26.16 125 TRP B O 1
ATOM 2150 N N . GLU B 1 146 ? 58.487 58.601 17.271 1.00 24.54 126 GLU B N 1
ATOM 2151 C CA . GLU B 1 146 ? 59.028 58.007 18.483 1.00 31.44 126 GLU B CA 1
ATOM 2152 C C . GLU B 1 146 ? 58.622 58.806 19.707 1.00 27.76 126 GLU B C 1
ATOM 2153 O O . GLU B 1 146 ? 58.770 60.030 19.734 1.00 28.93 126 GLU B O 1
ATOM 2159 N N . PHE B 1 147 ? 58.124 58.104 20.713 1.00 25.64 127 PHE B N 1
ATOM 2160 C CA . PHE B 1 147 ? 57.939 58.624 22.059 1.00 28.09 127 PHE B CA 1
ATOM 2161 C C . PHE B 1 147 ? 58.932 57.944 22.980 1.00 31.24 127 PHE B C 1
ATOM 2162 O O . PHE B 1 147 ? 59.150 56.738 22.877 1.00 34.08 127 PHE B O 1
ATOM 2170 N N . PHE B 1 148 ? 59.521 58.702 23.889 1.00 27.40 128 PHE B N 1
ATOM 2171 C CA . PHE B 1 148 ? 60.470 58.127 24.826 1.00 28.24 128 PHE B CA 1
ATOM 2172 C C . PHE B 1 148 ? 60.215 58.795 26.160 1.00 27.78 128 PHE B C 1
ATOM 2173 O O . PHE B 1 148 ? 59.444 59.750 26.249 1.00 25.99 128 PHE B O 1
ATOM 2181 N N . ASP B 1 149 ? 60.860 58.294 27.206 1.00 24.16 129 ASP B N 1
ATOM 2182 C CA . ASP B 1 149 ? 60.762 58.942 28.508 1.00 24.22 129 ASP B CA 1
ATOM 2183 C C . ASP B 1 149 ? 61.696 60.136 28.498 1.00 24.42 129 ASP B C 1
ATOM 2184 O O . ASP B 1 149 ? 62.925 59.981 28.449 1.00 23.14 129 ASP B O 1
ATOM 2189 N N . ALA B 1 150 ? 61.115 61.333 28.533 1.00 21.48 130 ALA B N 1
ATOM 2190 C CA . ALA B 1 150 ? 61.908 62.541 28.385 1.00 22.44 130 ALA B CA 1
ATOM 2191 C C . ALA B 1 150 ? 62.760 62.806 29.616 1.00 24.64 130 ALA B C 1
ATOM 2192 O O . ALA B 1 150 ? 63.791 63.479 29.518 1.00 22.73 130 ALA B O 1
ATOM 2194 N N . VAL B 1 151 ? 62.349 62.302 30.776 1.00 23.13 131 VAL B N 1
ATOM 2195 C CA . VAL B 1 151 ? 63.148 62.524 31.979 1.00 25.65 131 VAL B CA 1
ATOM 2196 C C . VAL B 1 151 ? 64.398 61.640 31.958 1.00 25.50 131 VAL B C 1
ATOM 2197 O O . VAL B 1 151 ? 65.488 62.085 32.330 1.00 25.48 131 VAL B O 1
ATOM 2201 N N . ARG B 1 152 ? 64.257 60.384 31.523 1.00 24.38 132 ARG B N 1
ATOM 2202 C CA . ARG B 1 152 ? 65.430 59.541 31.289 1.00 27.66 132 ARG B CA 1
ATOM 2203 C C . ARG B 1 152 ? 66.398 60.225 30.337 1.00 26.32 132 ARG B C 1
ATOM 2204 O O . ARG B 1 152 ? 67.604 60.283 30.593 1.00 25.73 132 ARG B O 1
ATOM 2212 N N . LYS B 1 153 ? 65.881 60.781 29.242 1.00 25.98 133 LYS B N 1
ATOM 2213 C CA . LYS B 1 153 ? 66.768 61.431 28.289 1.00 25.55 133 LYS B CA 1
ATOM 2214 C C . LYS B 1 153 ? 67.372 62.705 28.862 1.00 30.22 133 LYS B C 1
ATOM 2215 O O . LYS B 1 153 ? 68.565 62.974 28.661 1.00 26.19 133 LYS B O 1
ATOM 2221 N N . GLN B 1 154 ? 66.569 63.521 29.554 1.00 27.74 134 GLN B N 1
ATOM 2222 C CA . GLN B 1 154 ? 67.113 64.760 30.100 1.00 28.63 134 GLN B CA 1
ATOM 2223 C C . GLN B 1 154 ? 68.171 64.475 31.162 1.00 27.12 134 GLN B C 1
ATOM 2224 O O . GLN B 1 154 ? 69.162 65.203 31.263 1.00 27.72 134 GLN B O 1
ATOM 2230 N N . ASP B 1 155 ? 67.968 63.431 31.967 1.00 26.11 135 ASP B N 1
ATOM 2231 C CA . ASP B 1 155 ? 68.965 63.051 32.965 1.00 29.60 135 ASP B CA 1
ATOM 2232 C C . ASP B 1 155 ? 70.270 62.635 32.297 1.00 31.57 135 ASP B C 1
ATOM 2233 O O . ASP B 1 155 ? 71.356 62.992 32.766 1.00 30.48 135 ASP B O 1
ATOM 2238 N N . LEU B 1 156 ? 70.184 61.883 31.195 1.00 29.14 136 LEU B N 1
ATOM 2239 C CA . LEU B 1 156 ? 71.388 61.542 30.441 1.00 29.24 136 LEU B CA 1
ATOM 2240 C C . LEU B 1 156 ? 72.086 62.799 29.941 1.00 31.88 136 LEU B C 1
ATOM 2241 O O . LEU B 1 156 ? 73.301 62.952 30.106 1.00 30.42 136 LEU B O 1
ATOM 2246 N N . MET B 1 157 ? 71.322 63.720 29.339 1.00 28.05 137 MET B N 1
ATOM 2247 C CA . MET B 1 157 ? 71.906 64.958 28.832 1.00 31.67 137 MET B CA 1
ATOM 2248 C C . MET B 1 157 ? 72.571 65.757 29.945 1.00 31.25 137 MET B C 1
ATOM 2249 O O . MET B 1 157 ? 73.632 66.357 29.735 1.00 28.77 137 MET B O 1
ATOM 2254 N N . ASN B 1 158 ? 71.956 65.792 31.128 1.00 25.94 138 ASN B N 1
ATOM 2255 C CA . ASN B 1 158 ? 72.573 66.482 32.256 1.00 31.69 138 ASN B CA 1
ATOM 2256 C C . ASN B 1 158 ? 73.880 65.806 32.668 1.00 32.44 138 ASN B C 1
ATOM 2257 O O . ASN B 1 158 ? 74.871 66.480 32.956 1.00 34.11 138 ASN B O 1
ATOM 2262 N N . ARG B 1 159 ? 73.893 64.471 32.725 1.00 30.64 139 ARG B N 1
ATOM 2263 C CA . ARG B 1 159 ? 75.118 63.765 33.087 1.00 33.68 139 ARG B CA 1
ATOM 2264 C C . ARG B 1 159 ? 76.203 63.978 32.038 1.00 33.28 139 ARG B C 1
ATOM 2265 O O . ARG B 1 159 ? 77.375 64.166 32.384 1.00 34.23 139 ARG B O 1
ATOM 2273 N N . LEU B 1 160 ? 75.827 63.965 30.755 1.00 29.87 140 LEU B N 1
ATOM 2274 C CA . LEU B 1 160 ? 76.787 64.228 29.689 1.00 32.20 140 LEU B CA 1
ATOM 2275 C C . LEU B 1 160 ? 77.329 65.646 29.774 1.00 35.92 140 LEU B C 1
ATOM 2276 O O . LEU B 1 160 ? 78.528 65.873 29.563 1.00 34.26 140 LEU B O 1
ATOM 2281 N N . ALA B 1 161 ? 76.457 66.622 30.062 1.00 31.73 141 ALA B N 1
ATOM 2282 C CA . ALA B 1 161 ? 76.909 68.008 30.092 1.00 34.06 141 ALA B CA 1
ATOM 2283 C C . ALA B 1 161 ? 77.888 68.250 31.232 1.00 33.58 141 ALA B C 1
ATOM 2284 O O . ALA B 1 161 ? 78.819 69.045 31.084 1.00 36.22 141 ALA B O 1
ATOM 2286 N N . ALA B 1 162 ? 77.701 67.575 32.368 1.00 32.85 142 ALA B N 1
ATOM 2287 C CA . ALA B 1 162 ? 78.666 67.688 33.455 1.00 37.85 142 ALA B CA 1
ATOM 2288 C C . ALA B 1 162 ? 80.044 67.162 33.055 1.00 38.50 142 ALA B C 1
ATOM 2289 O O . ALA B 1 162 ? 81.043 67.523 33.684 1.00 35.69 142 ALA B O 1
ATOM 2291 N N . LYS B 1 163 ? 80.117 66.328 32.017 1.00 35.49 143 LYS B N 1
ATOM 2292 C CA . LYS B 1 163 ? 81.366 65.771 31.521 1.00 35.41 143 LYS B CA 1
ATOM 2293 C C . LYS B 1 163 ? 81.758 66.368 30.175 1.00 35.15 143 LYS B C 1
ATOM 2294 O O . LYS B 1 163 ? 82.539 65.764 29.437 1.00 34.46 143 LYS B O 1
ATOM 2300 N N . GLN B 1 164 ? 81.214 67.543 29.842 1.00 32.59 144 GLN B N 1
ATOM 2301 C CA . GLN B 1 164 ? 81.537 68.270 28.610 1.00 36.07 144 GLN B CA 1
ATOM 2302 C C . GLN B 1 164 ? 81.225 67.462 27.355 1.00 36.96 144 GLN B C 1
ATOM 2303 O O . GLN B 1 164 ? 81.826 67.683 26.297 1.00 38.03 144 GLN B O 1
ATOM 2309 N N . ALA B 1 165 ? 80.278 66.527 27.438 1.00 31.37 145 ALA B N 1
ATOM 2310 C CA . ALA B 1 165 ? 80.030 65.611 26.333 1.00 34.72 145 ALA B CA 1
ATOM 2311 C C . ALA B 1 165 ? 78.632 65.750 25.741 1.00 38.12 145 ALA B C 1
ATOM 2312 O O . ALA B 1 165 ? 78.171 64.829 25.060 1.00 36.68 145 ALA B O 1
ATOM 2314 N N . ALA B 1 166 ? 77.947 66.881 25.971 1.00 30.00 146 ALA B N 1
ATOM 2315 C CA . ALA B 1 166 ? 76.541 67.012 25.577 1.00 30.00 146 ALA B CA 1
ATOM 2316 C C . ALA B 1 166 ? 76.308 67.829 24.310 1.00 30.00 146 ALA B C 1
ATOM 2317 O O . ALA B 1 166 ? 75.211 67.739 23.732 1.00 30.00 146 ALA B O 1
ATOM 2319 N N . LYS B 1 167 ? 77.279 68.624 23.864 1.00 41.55 147 LYS B N 1
ATOM 2320 C CA . LYS B 1 167 ? 76.979 69.610 22.827 1.00 45.62 147 LYS B CA 1
ATOM 2321 C C . LYS B 1 167 ? 76.565 68.960 21.512 1.00 40.93 147 LYS B C 1
ATOM 2322 O O . LYS B 1 167 ? 75.713 69.504 20.803 1.00 42.22 147 LYS B O 1
ATOM 2328 N N . GLY B 1 168 ? 77.126 67.796 21.182 1.00 40.64 148 GLY B N 1
ATOM 2329 C CA . GLY B 1 168 ? 76.753 67.130 19.943 1.00 40.15 148 GLY B CA 1
ATOM 2330 C C . GLY B 1 168 ? 75.299 66.690 19.926 1.00 42.45 148 GLY B C 1
ATOM 2331 O O . GLY B 1 168 ? 74.563 66.975 18.979 1.00 42.17 148 GLY B O 1
ATOM 2332 N N . LEU B 1 169 ? 74.869 65.976 20.967 1.00 39.43 149 LEU B N 1
ATOM 2333 C CA . LEU B 1 169 ? 73.469 65.565 21.036 1.00 40.50 149 LEU B CA 1
ATOM 2334 C C . LEU B 1 169 ? 72.548 66.766 21.222 1.00 41.08 149 LEU B C 1
ATOM 2335 O O . LEU B 1 169 ? 71.442 66.799 20.670 1.00 39.95 149 LEU B O 1
ATOM 2340 N N . ASP B 1 170 ? 72.995 67.764 21.991 1.00 43.19 150 ASP B N 1
ATOM 2341 C CA . ASP B 1 170 ? 72.172 68.939 22.260 1.00 43.01 150 ASP B CA 1
ATOM 2342 C C . ASP B 1 170 ? 71.827 69.691 20.982 1.00 42.99 150 ASP B C 1
ATOM 2343 O O . ASP B 1 170 ? 70.716 70.214 20.845 1.00 42.55 150 ASP B O 1
ATOM 2348 N N . SER B 1 171 ? 72.765 69.759 20.035 1.00 41.41 151 SER B N 1
ATOM 2349 C CA . SER B 1 171 ? 72.501 70.476 18.794 1.00 44.83 151 SER B CA 1
ATOM 2350 C C . SER B 1 171 ? 71.377 69.830 17.991 1.00 43.29 151 SER B C 1
ATOM 2351 O O . SER B 1 171 ? 70.753 70.505 17.168 1.00 42.49 151 SER B O 1
ATOM 2354 N N . TRP B 1 172 ? 71.088 68.549 18.227 1.00 42.79 152 TRP B N 1
ATOM 2355 C CA . TRP B 1 172 ? 69.935 67.880 17.631 1.00 39.34 152 TRP B CA 1
ATOM 2356 C C . TRP B 1 172 ? 68.719 67.848 18.551 1.00 41.54 152 TRP B C 1
ATOM 2357 O O . TRP B 1 172 ? 67.588 67.970 18.075 1.00 42.50 152 TRP B O 1
ATOM 2368 N N . CYS B 1 173 ? 68.924 67.713 19.862 1.00 41.14 153 CYS B N 1
ATOM 2369 C CA . CYS B 1 173 ? 67.852 67.431 20.814 1.00 43.22 153 CYS B CA 1
ATOM 2370 C C . CYS B 1 173 ? 67.147 68.674 21.330 1.00 39.92 153 CYS B C 1
ATOM 2371 O O . CYS B 1 173 ? 65.939 68.627 21.581 1.00 41.15 153 CYS B O 1
ATOM 2374 N N . ALA B 1 174 ? 67.877 69.768 21.533 1.00 39.67 154 ALA B N 1
ATOM 2375 C CA . ALA B 1 174 ? 67.334 70.916 22.246 1.00 46.49 154 ALA B CA 1
ATOM 2376 C C . ALA B 1 174 ? 66.245 71.617 21.435 1.00 46.80 154 ALA B C 1
ATOM 2377 O O . ALA B 1 174 ? 66.180 71.523 20.206 1.00 46.82 154 ALA B O 1
ATOM 2379 N N . ASN B 1 175 ? 65.383 72.333 22.149 1.00 48.80 155 ASN B N 1
ATOM 2380 C CA . ASN B 1 175 ? 64.329 73.137 21.531 1.00 51.88 155 ASN B CA 1
ATOM 2381 C C . ASN B 1 175 ? 64.880 74.308 20.725 1.00 54.90 155 ASN B C 1
ATOM 2382 O O . ASN B 1 175 ? 65.396 75.268 21.291 1.00 57.74 155 ASN B O 1
#

Sequence (303 aa):
STREKLIALAHKFCSIISSGDMEAVLALRTESCLTYQCCPSFSTRPLNNQETREYFEEWKHIGWNSKFWIIDEGTMVVDEAAKKIAFRAACSADTIGGPYENENLVILQATDDCALVDGIWEFFDAVRKQDLMNRLAAKQAAKGLDSWCANNSTREKLIALAHKFCSIISSGDMEAVLALRTESCLTYQCCPSFSTRPLNNQETREYFEEWKHIGWNSKFWIIDEGTMVVDEAAKKIAFRAACSADTIGGPYENENLVILQATDDCALVDGIWEFFDAVRKQDLMNRLAAKQAAKGLDSWCAN

Organism: Penicillium brasilianum (NCBI:txid104259)

Foldseek 3Di:
DLQVLLVVLVQVQQVVVQVLPLVSNLVQADQQEWEAEDDVQWDGDIDGSVRVSLLSVLVVVFWDSKGKGFDPQVVKDADSVQQKIKGKMKMWIQGPLGIAIKIKIKMFRADNVSRHTRYIYMYIDVVSVVVSLVSCVVVVSNPSNCVRIHD/DALQVLLVVLVQLQQVVVQVVDLVSNLVQADQQEWEAEPDVQWDGDIDGSVRVSLLSVLVVVFWDNKHKGFDPAVVKDADSVQQKIKTKMKMWTQGPLGIAIKIKIKMFRAPNVSRHTRYIYMYIDVVSVVVSLVSCVVVVSNPSNCVRIHD

Nearest PDB structures (foldseek):
  5x9j-assembly1_A  TM=1.007E+00  e=5.399E-35  Penicillium brasilianum
  5wqf-assembly2_B  TM=9.602E-01  e=5.208E-14  Aspergillus terreus NIH2624
  5wqf-assembly3_F  TM=9.600E-01  e=8.147E-14  Aspergillus terreus NIH2624
  6u9i-assembly1_A  TM=9.433E-01  e=7.643E-14  Penicillium brevicompactum
  6u9i-assembly1_B  TM=9.439E-01  e=2.265E-13  Penicillium brevicompactum

InterPro domains:
  IPR050977 Fungal Meroterpenoid Biosynthesis Isomerase [PTHR39598] (1-149)